Protein AF-0000000068640550 (afdb_homodimer)

Nearest PDB structures (foldseek):
  1slt-assembly2_A  TM=9.728E-01  e=1.656E-16  Bos taurus
  3m2m-assembly1_A  TM=9.653E-01  e=9.569E-16  Rattus norvegicus
  4no4-assembly1_C  TM=9.584E-01  e=1.061E-15  Rattus norvegicus
  1w6o-assembly1_B  TM=9.453E-01  e=4.058E-15  Homo sapiens
  3ak0-assembly1_A  TM=9.519E-01  e=1.400E-14  unclassified

Foldseek 3Di:
DDFWDKDKFFQDWDFAPKKKKWKFAFAQPFQKKWKFWAHDPQFTQWIWIFGCQDPPQRTWIWIWTHDRNRIDDIDIDNDDPDHHGGIWMWMWHHRQQWIWIATPVRDIDIDGRPRSDGITRMIMITGRTGTDDMDMD/DDFWDKDKFFQDWDFAPKKKKWKFAFAQPFQKKWKFWAHDPQFTQWIWIFGCQDPPQRTWIWIWTHDRNRIDDIDIDNDDPDHHGGIWMWMWHHRQQWIWIATPVRDIDIDGRPRSDGITRMIMITGRTGTDDMDMD

Solvent-accessible surface area (backbone atoms only — not comparable to full-atom values): 13598 Å² total; per-residue (Å²): 128,86,69,57,28,33,39,39,36,37,50,43,86,41,38,59,74,28,33,38,38,45,28,30,32,31,34,70,83,38,54,33,34,37,43,35,36,14,67,45,97,38,35,22,39,36,35,39,35,46,26,56,64,35,92,87,68,34,42,27,34,33,37,31,33,25,57,85,65,37,73,59,72,74,43,76,38,63,84,58,91,76,51,67,54,34,74,47,49,38,37,40,35,34,63,55,60,36,36,38,40,33,39,76,86,65,53,69,47,78,42,67,36,80,67,66,61,68,58,35,23,21,40,38,38,39,39,36,40,52,74,32,32,38,37,56,81,127,86,68,57,29,32,40,40,36,36,49,43,85,41,38,59,75,27,32,39,38,44,27,29,33,30,33,70,83,37,53,33,35,37,46,34,37,14,67,45,98,40,34,21,40,35,36,38,35,46,25,53,65,34,92,87,66,34,41,28,34,35,36,32,32,26,56,83,66,38,72,58,73,75,45,77,39,64,84,58,92,76,51,66,53,34,74,48,48,38,38,38,34,34,63,56,62,37,35,38,39,34,41,76,87,66,54,70,46,76,42,68,37,81,68,69,62,69,58,34,26,21,39,36,38,38,39,37,39,50,73,33,32,40,37,54,83

Sequence (274 aa):
MAKTMVLELKNVKLRAGDQLKVEGRILPEAKGFQIELGCDEDHLALHFNPRFEDDTDGAVLVCNSKIDGCWGHEEREKHSDLQRGSTVKIVLKLTGDVFEVEMPNGHEIKFLNRTVLDVITYVRVRGDLKLTAFKIYMAKTMVLELKNVKLRAGDQLKVEGRILPEAKGFQIELGCDEDHLALHFNPRFEDDTDGAVLVCNSKIDGCWGHEEREKHSDLQRGSTVKIVLKLTGDVFEVEMPNGHEIKFLNRTVLDVITYVRVRGDLKLTAFKIY

Radius of gyration: 19.58 Å; Cα contacts (8 Å, |Δi|>4): 778; chains: 2; bounding box: 38×56×43 Å

Organism: Oncorhynchus mykiss (NCBI:txid8022)

Structure (mmCIF, N/CA/C/O backbone):
data_AF-0000000068640550-model_v1
#
loop_
_entity.id
_entity.type
_entity.pdbx_description
1 polymer Galectin
#
loop_
_atom_site.group_PDB
_atom_site.id
_atom_site.type_symbol
_atom_site.label_atom_id
_atom_site.label_alt_id
_atom_site.label_comp_id
_atom_site.label_asym_id
_atom_site.label_entity_id
_atom_site.label_seq_id
_atom_site.pdbx_PDB_ins_code
_atom_site.Cartn_x
_atom_site.Cartn_y
_atom_site.Cartn_z
_atom_site.occupancy
_atom_site.B_iso_or_equiv
_atom_site.auth_seq_id
_atom_site.auth_comp_id
_atom_site.auth_asym_id
_atom_site.auth_atom_id
_atom_site.pdbx_PDB_model_num
ATOM 1 N N . MET A 1 1 ? -17.109 0.579 15.664 1 47.59 1 MET A N 1
ATOM 2 C CA . MET A 1 1 ? -16.703 1.664 14.773 1 47.59 1 MET A CA 1
ATOM 3 C C . MET A 1 1 ? -15.906 1.131 13.594 1 47.59 1 MET A C 1
ATOM 5 O O . MET A 1 1 ? -15.203 0.126 13.719 1 47.59 1 MET A O 1
ATOM 9 N N . ALA A 1 2 ? -16.297 1.543 12.414 1 63 2 ALA A N 1
ATOM 10 C CA . ALA A 1 2 ? -15.695 0.938 11.227 1 63 2 ALA A CA 1
ATOM 11 C C . ALA A 1 2 ? -14.195 1.197 11.18 1 63 2 ALA A C 1
ATOM 13 O O . ALA A 1 2 ? -13.75 2.328 11.375 1 63 2 ALA A O 1
ATOM 14 N N . LYS A 1 3 ? -13.414 0.169 11.281 1 88.06 3 LYS A N 1
ATOM 15 C CA . LYS A 1 3 ? -11.969 0.329 11.203 1 88.06 3 LYS A CA 1
ATOM 16 C C . LYS A 1 3 ? -11.555 0.964 9.875 1 88.06 3 LYS A C 1
ATOM 18 O O . LYS A 1 3 ? -12.133 0.665 8.828 1 88.06 3 LYS A O 1
ATOM 23 N N . THR A 1 4 ? -10.727 1.999 10.016 1 94.06 4 THR A N 1
ATOM 24 C CA . THR A 1 4 ? -10.289 2.705 8.82 1 94.06 4 THR A CA 1
ATOM 25 C C . THR A 1 4 ? -9.141 1.964 8.148 1 94.06 4 THR A C 1
ATOM 27 O O . THR A 1 4 ? -8.445 1.171 8.789 1 94.06 4 THR A O 1
ATOM 30 N N . MET A 1 5 ? -9.055 2.184 6.863 1 95.94 5 MET A N 1
ATOM 31 C CA . MET A 1 5 ? -8.023 1.553 6.043 1 95.94 5 MET A CA 1
ATOM 32 C C . MET A 1 5 ? -6.633 1.999 6.473 1 95.94 5 MET A C 1
ATOM 34 O O . MET A 1 5 ? -6.426 3.168 6.801 1 95.94 5 MET A O 1
ATOM 38 N N . VAL A 1 6 ? -5.703 1.025 6.555 1 98.12 6 VAL A N 1
ATOM 39 C CA . VAL A 1 6 ? -4.305 1.31 6.855 1 98.12 6 VAL A CA 1
ATOM 40 C C . VAL A 1 6 ? -3.408 0.672 5.793 1 98.12 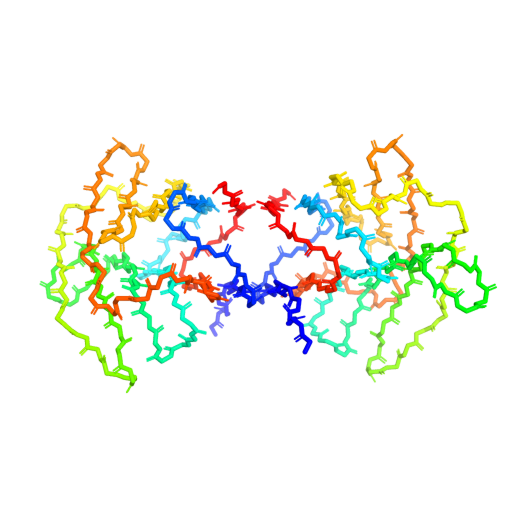6 VAL A C 1
ATOM 42 O O . VAL A 1 6 ? -3.568 -0.505 5.461 1 98.12 6 VAL A O 1
ATOM 45 N N . LEU A 1 7 ? -2.582 1.416 5.223 1 98.31 7 LEU A N 1
ATOM 46 C CA . LEU A 1 7 ? -1.53 0.927 4.336 1 98.31 7 LEU A CA 1
ATOM 47 C C . LEU A 1 7 ? -0.163 1.04 5.004 1 98.31 7 LEU A C 1
ATOM 49 O O . LEU A 1 7 ? 0.191 2.1 5.527 1 98.31 7 LEU A O 1
ATOM 53 N N . GLU A 1 8 ? 0.562 -0.002 5 1 98.31 8 GLU A N 1
ATOM 54 C CA . GLU A 1 8 ? 1.93 0.007 5.508 1 98.31 8 GLU A CA 1
ATOM 55 C C . GLU A 1 8 ? 2.896 -0.614 4.504 1 98.31 8 GLU A C 1
ATOM 57 O O . GLU A 1 8 ? 2.646 -1.704 3.984 1 98.31 8 GLU A O 1
ATOM 62 N N . LEU A 1 9 ? 3.898 0.077 4.188 1 98.12 9 LEU A N 1
ATOM 63 C CA . LEU A 1 9 ? 5.031 -0.431 3.422 1 98.12 9 LEU A CA 1
ATOM 64 C C . LEU A 1 9 ? 6.258 -0.598 4.312 1 98.12 9 LEU A C 1
ATOM 66 O O . LEU A 1 9 ? 6.699 0.356 4.957 1 98.12 9 LEU A O 1
ATOM 70 N N . LYS A 1 10 ? 6.762 -1.707 4.309 1 98.06 10 LYS A N 1
ATOM 71 C CA . LYS A 1 10 ? 7.98 -1.992 5.062 1 98.06 10 LYS A CA 1
ATOM 72 C C . LYS A 1 10 ? 9.125 -2.389 4.133 1 98.06 10 LYS A C 1
ATOM 74 O O . LYS A 1 10 ? 8.891 -2.992 3.08 1 98.06 10 LYS A O 1
ATOM 79 N N . ASN A 1 11 ? 10.312 -2.012 4.551 1 97.5 11 ASN A N 1
ATOM 80 C CA . ASN A 1 11 ? 11.539 -2.318 3.83 1 97.5 11 ASN A CA 1
ATOM 81 C C . ASN A 1 11 ? 11.547 -1.701 2.434 1 97.5 11 ASN A C 1
ATOM 83 O O . ASN A 1 11 ? 12 -2.326 1.475 1 97.5 11 ASN A O 1
ATOM 87 N N . VAL A 1 12 ? 10.844 -0.57 2.338 1 96.69 12 VAL A N 1
ATOM 88 C CA . VAL A 1 12 ? 10.984 0.243 1.135 1 96.69 12 VAL A CA 1
ATOM 89 C C . VAL A 1 12 ? 12.297 1.014 1.178 1 96.69 12 VAL A C 1
ATOM 91 O O . VAL A 1 12 ? 12.938 1.104 2.229 1 96.69 12 VAL A O 1
ATOM 94 N N . LYS A 1 13 ? 12.805 1.392 0.073 1 95.75 13 LYS A N 1
ATOM 95 C CA . LYS A 1 13 ? 14.016 2.205 0.021 1 95.75 13 LYS A CA 1
ATOM 96 C C . LYS A 1 13 ? 13.781 3.498 -0.752 1 95.75 13 LYS A C 1
ATOM 98 O O . LYS A 1 13 ? 13.914 3.529 -1.977 1 95.75 13 LYS A O 1
ATOM 103 N N . LEU A 1 14 ? 13.469 4.523 0.049 1 96.94 14 LEU A N 1
ATOM 104 C CA . LEU A 1 14 ? 13.273 5.844 -0.546 1 96.94 14 LEU A CA 1
ATOM 105 C C . LEU A 1 14 ? 14.422 6.777 -0.177 1 96.94 14 LEU A C 1
ATOM 107 O O . LEU A 1 14 ? 14.859 6.805 0.975 1 96.94 14 LEU A O 1
ATOM 111 N N . ARG A 1 15 ? 14.875 7.473 -1.141 1 96.69 15 ARG A N 1
ATOM 112 C CA . ARG A 1 15 ? 16 8.383 -0.975 1 96.69 15 ARG A CA 1
ATOM 113 C C . ARG A 1 15 ? 15.711 9.734 -1.612 1 96.69 15 ARG A C 1
ATOM 115 O O . ARG A 1 15 ? 14.688 9.914 -2.266 1 96.69 15 ARG A O 1
ATOM 122 N N . ALA A 1 16 ? 16.672 10.68 -1.294 1 96.56 16 ALA A N 1
ATOM 123 C CA . ALA A 1 16 ? 16.562 11.992 -1.926 1 96.56 16 ALA A CA 1
ATOM 124 C C . ALA A 1 16 ? 16.328 11.852 -3.428 1 96.56 16 ALA A C 1
ATOM 126 O O . ALA A 1 16 ? 17 11.078 -4.102 1 96.56 16 ALA A O 1
ATOM 127 N N . GLY A 1 17 ? 15.367 12.547 -3.898 1 97.12 17 GLY A N 1
ATOM 128 C CA . GLY A 1 17 ? 15.023 12.469 -5.309 1 97.12 17 GLY A CA 1
ATOM 129 C C . GLY A 1 17 ? 13.758 11.656 -5.566 1 97.12 17 GLY A C 1
ATOM 130 O O . GLY A 1 17 ? 13.117 11.82 -6.602 1 97.12 17 GLY A O 1
ATOM 131 N N . ASP A 1 18 ? 13.422 10.719 -4.656 1 97.56 18 ASP A N 1
ATOM 132 C CA . ASP A 1 18 ? 12.219 9.914 -4.805 1 97.56 18 ASP A CA 1
ATOM 133 C C . ASP A 1 18 ? 10.969 10.719 -4.453 1 97.56 18 ASP A C 1
ATOM 135 O O . ASP A 1 18 ? 11.047 11.711 -3.729 1 97.56 18 ASP A O 1
ATOM 139 N N . GLN A 1 19 ? 9.906 10.359 -5.043 1 98.12 19 GLN A N 1
ATOM 140 C CA . GLN A 1 19 ? 8.602 10.938 -4.746 1 98.12 19 GLN A CA 1
ATOM 141 C C . GLN A 1 19 ? 7.566 9.852 -4.469 1 98.12 19 GLN A C 1
ATOM 143 O O . GLN A 1 19 ? 7.633 8.766 -5.051 1 98.12 19 GLN A O 1
ATOM 148 N N . LEU A 1 20 ? 6.719 10.172 -3.596 1 98.12 20 LEU A N 1
ATOM 149 C CA . LEU A 1 20 ? 5.586 9.312 -3.27 1 98.12 20 LEU A CA 1
ATOM 150 C C . LEU A 1 20 ? 4.266 10.016 -3.551 1 98.12 20 LEU A C 1
ATOM 152 O O . LEU A 1 20 ? 4.043 11.133 -3.08 1 98.12 20 LEU A O 1
ATOM 156 N N . LYS A 1 21 ? 3.455 9.43 -4.34 1 98.25 21 LYS A N 1
ATOM 157 C CA . LYS A 1 21 ? 2.125 9.953 -4.625 1 98.25 21 LYS A CA 1
ATOM 158 C C . LYS A 1 21 ? 1.044 9.109 -3.957 1 98.25 21 LYS A C 1
ATOM 160 O O . LYS A 1 21 ? 1.036 7.887 -4.09 1 98.25 21 LYS A O 1
ATOM 165 N N . VAL A 1 22 ? 0.183 9.734 -3.248 1 98.12 22 VAL A N 1
ATOM 166 C CA . VAL A 1 22 ? -0.932 9.102 -2.553 1 98.12 22 VAL A CA 1
ATOM 167 C C . VAL A 1 22 ? -2.252 9.672 -3.066 1 98.12 22 VAL A C 1
ATOM 169 O O . VAL A 1 22 ? -2.457 10.891 -3.055 1 98.12 22 VAL A O 1
ATOM 172 N N . GLU A 1 23 ? -3.109 8.844 -3.531 1 98 23 GLU A N 1
ATOM 173 C CA . GLU A 1 23 ? -4.434 9.258 -3.984 1 98 23 GLU A CA 1
ATOM 174 C C . GLU A 1 23 ? -5.535 8.539 -3.215 1 98 23 GLU A C 1
ATOM 176 O O . GLU A 1 23 ? -5.398 7.355 -2.891 1 98 23 GLU A O 1
ATOM 181 N N . GLY A 1 24 ? -6.602 9.234 -3.006 1 97.38 24 GLY A N 1
ATOM 182 C CA . GLY A 1 24 ? -7.73 8.625 -2.316 1 97.38 24 GLY A CA 1
ATOM 183 C C . GLY A 1 24 ? -8.898 9.578 -2.127 1 97.38 24 GLY A C 1
ATOM 184 O O . GLY A 1 24 ? -8.945 10.641 -2.756 1 97.38 24 GLY A O 1
ATOM 185 N N . ARG A 1 25 ? -9.828 9.148 -1.355 1 97.62 25 ARG A N 1
ATOM 186 C CA . ARG A 1 25 ? -10.992 9.961 -0.997 1 97.62 25 ARG A CA 1
ATOM 187 C C . ARG A 1 25 ? -11.055 10.188 0.51 1 97.62 25 ARG A C 1
ATOM 189 O O . ARG A 1 25 ? -11.078 9.234 1.288 1 97.62 25 ARG A O 1
ATOM 196 N N . ILE A 1 26 ? -11.062 11.461 0.871 1 97.81 26 ILE A N 1
ATOM 197 C CA . ILE A 1 26 ? -11.266 11.797 2.277 1 97.81 26 ILE A CA 1
ATOM 198 C C . ILE A 1 26 ? -12.703 11.484 2.678 1 97.81 26 ILE A C 1
ATOM 200 O O . ILE A 1 26 ? -13.648 11.875 1.983 1 97.81 26 ILE A O 1
ATOM 204 N N . LEU A 1 27 ? -12.875 10.797 3.746 1 97.88 27 LEU A N 1
ATOM 205 C CA . LEU A 1 27 ? -14.219 10.391 4.148 1 97.88 27 LEU A CA 1
ATOM 206 C C . LEU A 1 27 ? -15.062 11.609 4.52 1 97.88 27 LEU A C 1
ATOM 208 O O . LEU A 1 27 ? -14.539 12.602 5.023 1 97.88 27 LEU A O 1
ATOM 212 N N . PRO A 1 28 ? -16.359 11.602 4.281 1 97.69 28 PRO A N 1
ATOM 213 C CA . PRO A 1 28 ? -17.234 12.742 4.555 1 97.69 28 PRO A CA 1
ATOM 214 C C . PRO A 1 28 ? -17.188 13.18 6.016 1 97.69 28 PRO A C 1
ATOM 216 O O . PRO A 1 28 ? -17.312 14.367 6.312 1 97.69 28 PRO A O 1
ATOM 219 N N . GLU A 1 29 ? -16.984 12.297 6.973 1 97.19 29 GLU A N 1
ATOM 220 C CA . GLU A 1 29 ? -16.984 12.609 8.398 1 97.19 29 GLU A CA 1
ATOM 221 C C . GLU A 1 29 ? -15.555 12.57 8.953 1 97.19 29 GLU A C 1
ATOM 223 O O . GLU A 1 29 ? -15.359 12.289 10.141 1 97.19 29 GLU A O 1
ATOM 228 N N . ALA A 1 30 ? -14.641 12.828 8.07 1 97.75 30 ALA A N 1
ATOM 229 C CA . ALA A 1 30 ? -13.242 12.633 8.43 1 97.75 30 ALA A CA 1
ATOM 230 C C . ALA A 1 30 ? -12.828 13.578 9.562 1 97.75 30 ALA A C 1
ATOM 232 O O . ALA A 1 30 ? -13.148 14.766 9.531 1 97.75 30 ALA A O 1
ATOM 233 N N . LYS A 1 31 ? -12.195 13.047 10.547 1 97.44 31 LYS A N 1
ATOM 234 C CA . LYS A 1 31 ? -11.508 13.859 11.539 1 97.44 31 LYS A CA 1
ATOM 235 C C . LYS A 1 31 ? -10.086 14.195 11.102 1 97.44 31 LYS A C 1
ATOM 237 O O . LYS A 1 31 ? -9.539 15.234 11.469 1 97.44 31 LYS A O 1
ATOM 242 N N . GLY A 1 32 ? -9.523 13.312 10.367 1 97.75 32 GLY A N 1
ATOM 243 C CA . GLY A 1 32 ? -8.18 13.508 9.852 1 97.75 32 GLY A CA 1
ATOM 244 C C . GLY A 1 32 ? -7.555 12.227 9.32 1 97.75 32 GLY A C 1
ATOM 245 O O . GLY A 1 32 ? -8.18 11.164 9.344 1 97.75 32 GLY A O 1
ATOM 246 N N . PHE A 1 33 ? -6.371 12.312 8.742 1 98.38 33 PHE A N 1
ATOM 247 C CA . PHE A 1 33 ? -5.559 11.188 8.305 1 98.38 33 PHE A CA 1
ATOM 248 C C . PHE A 1 33 ? -4.074 11.516 8.414 1 98.38 33 PHE A C 1
ATOM 250 O O . PHE A 1 33 ? -3.705 12.625 8.805 1 98.38 33 PHE A O 1
ATOM 257 N N . GLN A 1 34 ? -3.252 10.57 8.203 1 98.5 34 GLN A N 1
ATOM 258 C CA . GLN A 1 34 ? -1.814 10.789 8.336 1 98.5 34 GLN A CA 1
ATOM 259 C C . GLN A 1 34 ? -1.04 10 7.277 1 98.5 34 GLN A C 1
ATOM 261 O O . GLN A 1 34 ? -1.447 8.906 6.891 1 98.5 34 GLN A O 1
ATOM 266 N N . ILE A 1 35 ? -0.031 10.523 6.84 1 98.75 35 ILE A N 1
ATOM 267 C CA . ILE A 1 35 ? 0.995 9.883 6.02 1 98.75 35 ILE A CA 1
ATOM 268 C C . ILE A 1 35 ? 2.348 9.977 6.723 1 98.75 35 ILE A C 1
ATOM 270 O O . ILE A 1 35 ? 2.832 11.078 7.008 1 98.75 35 ILE A O 1
ATOM 274 N N . GLU A 1 36 ? 2.91 8.844 7 1 98.75 36 GLU A N 1
ATOM 275 C CA . GLU A 1 36 ? 4.109 8.789 7.828 1 98.75 36 GLU A CA 1
ATOM 276 C C . GLU A 1 36 ? 5.273 8.156 7.074 1 98.75 36 GLU A C 1
ATOM 278 O O . GLU A 1 36 ? 5.113 7.105 6.445 1 98.75 36 GLU A O 1
ATOM 283 N N . LEU A 1 37 ? 6.41 8.797 7.059 1 98.44 37 LEU A N 1
ATOM 284 C CA . LEU A 1 37 ? 7.656 8.328 6.465 1 98.44 37 LEU A CA 1
ATOM 285 C C . LEU A 1 37 ? 8.75 8.219 7.523 1 98.44 37 LEU A C 1
ATOM 287 O O . LEU A 1 37 ? 8.969 9.156 8.297 1 98.44 37 LEU A O 1
ATOM 291 N N . GLY A 1 38 ? 9.43 7.121 7.625 1 98.12 38 GLY A N 1
ATOM 292 C CA . GLY A 1 38 ? 10.531 6.969 8.562 1 98.12 38 GLY A CA 1
ATOM 293 C C . GLY A 1 38 ? 11.18 5.602 8.5 1 98.12 38 GLY A C 1
ATOM 294 O O . GLY A 1 38 ? 11.297 5.012 7.422 1 98.12 38 GLY A O 1
ATOM 295 N N . CYS A 1 39 ? 11.688 5.152 9.625 1 97.12 39 CYS A N 1
ATOM 296 C CA . CYS A 1 39 ? 12.273 3.82 9.711 1 97.12 39 CYS A CA 1
ATOM 297 C C . CYS A 1 39 ? 11.312 2.842 10.375 1 97.12 39 CYS A C 1
ATOM 299 O O . CYS A 1 39 ? 11.367 1.639 10.109 1 97.12 39 CYS A O 1
ATOM 301 N N . ASP A 1 40 ? 10.578 3.268 11.234 1 97.25 40 ASP A N 1
ATOM 302 C CA . ASP A 1 40 ? 9.492 2.545 11.891 1 97.25 40 ASP A CA 1
ATOM 303 C C . ASP A 1 40 ? 8.531 3.508 12.586 1 97.25 40 ASP A C 1
ATOM 305 O O . ASP A 1 40 ? 8.617 4.723 12.398 1 97.25 40 ASP A O 1
ATOM 309 N N . GLU A 1 41 ? 7.574 3.031 13.336 1 97.38 41 GLU A N 1
ATOM 310 C CA . GLU A 1 41 ? 6.5 3.846 13.898 1 97.38 41 GLU A CA 1
ATOM 311 C C . GLU A 1 41 ? 7.027 4.797 14.969 1 97.38 41 GLU A C 1
ATOM 313 O O . GLU A 1 41 ? 6.359 5.773 15.32 1 97.38 41 GLU A O 1
ATOM 318 N N . ASP A 1 42 ? 8.266 4.543 15.523 1 97.62 42 ASP A N 1
ATOM 319 C CA . ASP A 1 42 ? 8.812 5.359 16.609 1 97.62 42 ASP A CA 1
ATOM 320 C C . ASP A 1 42 ? 9.906 6.289 16.094 1 97.62 42 ASP A C 1
ATOM 322 O O . ASP A 1 42 ? 10.461 7.086 16.844 1 97.62 42 ASP A O 1
ATOM 326 N N . HIS A 1 43 ? 10.258 6.168 14.875 1 97.75 43 HIS A N 1
ATOM 327 C CA . HIS A 1 43 ? 11.266 7.004 14.234 1 97.75 43 HIS A CA 1
ATOM 328 C C . HIS A 1 43 ? 10.766 7.535 12.891 1 97.75 43 HIS A C 1
ATOM 330 O O . HIS A 1 43 ? 11.141 7.012 11.836 1 97.75 43 HIS A O 1
ATOM 336 N N . LEU A 1 44 ? 10.008 8.594 12.938 1 98.5 44 LEU A N 1
ATOM 337 C CA . LEU A 1 44 ? 9.375 9.203 11.773 1 98.5 44 LEU A CA 1
ATOM 338 C C . LEU A 1 44 ? 10.086 10.5 11.383 1 98.5 44 LEU A C 1
ATOM 340 O O . LEU A 1 44 ? 10.203 11.414 12.195 1 98.5 44 LEU A O 1
ATOM 344 N N . ALA A 1 45 ? 10.57 10.547 10.188 1 98.25 45 ALA A N 1
ATOM 345 C CA . ALA A 1 45 ? 11.164 11.773 9.664 1 98.25 45 ALA A CA 1
ATOM 346 C C . ALA A 1 45 ? 10.094 12.789 9.273 1 98.25 45 ALA A C 1
ATOM 348 O O . ALA A 1 45 ? 10.305 13.992 9.375 1 98.25 45 ALA A O 1
ATOM 349 N N . LEU A 1 46 ? 8.93 12.289 8.891 1 98.5 46 LEU A N 1
ATOM 350 C CA . LEU A 1 46 ? 7.785 13.133 8.562 1 98.5 46 LEU A CA 1
ATOM 351 C C . LEU A 1 46 ? 6.484 12.484 9.023 1 98.5 46 LEU A C 1
ATOM 353 O O . LEU A 1 46 ? 6.215 11.32 8.719 1 98.5 46 LEU A O 1
ATOM 357 N N . HIS A 1 47 ? 5.801 13.109 9.773 1 98.69 47 HIS A N 1
ATOM 358 C CA . HIS A 1 47 ? 4.398 12.891 10.109 1 98.69 47 HIS A CA 1
ATOM 359 C C . HIS A 1 47 ? 3.514 13.992 9.531 1 98.69 47 HIS A C 1
ATOM 361 O O . HIS A 1 47 ? 3.514 15.117 10.039 1 98.69 47 HIS A O 1
ATOM 367 N N . PHE A 1 48 ? 2.908 13.711 8.5 1 98.5 48 PHE A N 1
ATOM 368 C CA . PHE A 1 48 ? 1.967 14.633 7.875 1 98.5 48 PHE A CA 1
ATOM 369 C C . PHE A 1 48 ? 0.535 14.297 8.273 1 98.5 48 PHE A C 1
ATOM 371 O O . PHE A 1 48 ? 0.046 13.203 7.996 1 98.5 48 PHE A O 1
ATOM 378 N N . ASN A 1 49 ? -0.172 15.336 8.781 1 98.19 49 ASN A N 1
ATOM 379 C CA . ASN A 1 49 ? -1.417 15.016 9.469 1 98.19 49 ASN A CA 1
ATOM 380 C C . ASN A 1 49 ? -2.465 16.109 9.281 1 98.19 49 ASN A C 1
ATOM 382 O O . ASN A 1 49 ? -2.615 16.984 10.133 1 98.19 49 ASN A O 1
ATOM 386 N N . PRO A 1 50 ? -3.158 16.062 8.18 1 97.69 50 PRO A N 1
ATOM 387 C CA . PRO A 1 50 ? -4.34 16.922 8.07 1 97.69 50 PRO A CA 1
ATOM 388 C C . PRO A 1 50 ? -5.406 16.594 9.109 1 97.69 50 PRO A C 1
ATOM 390 O O . PRO A 1 50 ? -5.773 15.43 9.281 1 97.69 50 PRO A O 1
ATOM 393 N N . ARG A 1 51 ? -5.828 17.547 9.781 1 97.69 51 ARG A N 1
ATOM 394 C CA . ARG A 1 51 ? -6.906 17.453 10.766 1 97.69 51 ARG A CA 1
ATOM 395 C C . ARG A 1 51 ? -8.07 18.344 10.391 1 97.69 51 ARG A C 1
ATOM 397 O O . ARG A 1 51 ? -7.875 19.516 10.047 1 97.69 51 ARG A O 1
ATOM 404 N N . PHE A 1 52 ? -9.25 17.812 10.477 1 97.19 52 PHE A N 1
ATOM 405 C CA . PHE A 1 52 ? -10.406 18.609 10.086 1 97.19 52 PHE A CA 1
ATOM 406 C C . PHE A 1 52 ? -11.125 19.156 11.312 1 97.19 52 PHE A C 1
ATOM 408 O O . PHE A 1 52 ? -11.961 20.047 11.203 1 97.19 52 PHE A O 1
ATOM 415 N N . GLU A 1 53 ? -10.805 18.594 12.43 1 95.12 53 GLU A N 1
ATOM 416 C CA . GLU A 1 53 ? -11.406 19.016 13.695 1 95.12 53 GLU A CA 1
ATOM 417 C C . GLU A 1 53 ? -10.352 19.094 14.797 1 95.12 53 GLU A C 1
ATOM 419 O O . GLU A 1 53 ? -10.469 18.406 15.812 1 95.12 53 GLU A O 1
ATOM 424 N N . ASP A 1 54 ? -9.406 19.969 14.641 1 95.75 54 ASP A N 1
ATOM 425 C CA . ASP A 1 54 ? -8.398 20.188 15.672 1 95.75 54 ASP A CA 1
ATOM 426 C C . ASP A 1 54 ? -8.938 21.094 16.781 1 95.75 54 ASP A C 1
ATOM 428 O O . ASP A 1 54 ? -9.547 22.125 16.5 1 95.75 54 ASP A O 1
ATOM 432 N N . ASP A 1 55 ? -8.727 20.75 17.938 1 95.06 55 ASP A N 1
ATOM 433 C CA . ASP A 1 55 ? -9.312 21.438 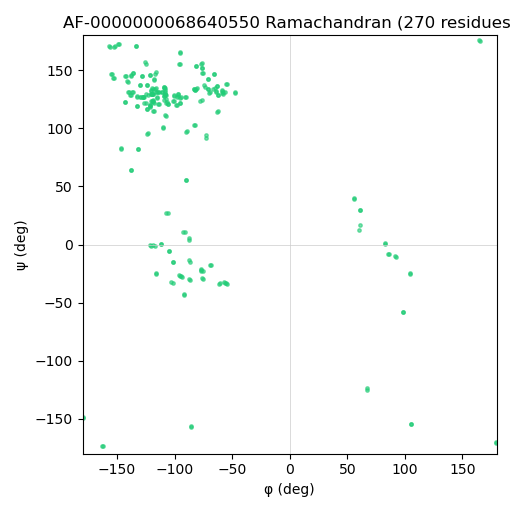19.078 1 95.06 55 ASP A CA 1
ATOM 434 C C . ASP A 1 55 ? -8.852 22.906 19.125 1 95.06 55 ASP A C 1
ATOM 436 O O . ASP A 1 55 ? -9.602 23.781 19.547 1 95.06 55 ASP A O 1
ATOM 440 N N . THR A 1 56 ? -7.641 23.094 18.703 1 93.94 56 THR A N 1
ATOM 441 C CA . THR A 1 56 ? -7.031 24.406 18.828 1 93.94 56 THR A CA 1
ATOM 442 C C . THR A 1 56 ? -7.262 25.234 17.562 1 93.94 56 THR A C 1
ATOM 444 O O . THR A 1 56 ? -7.688 26.375 17.625 1 93.94 56 THR A O 1
ATOM 447 N N . ASP A 1 57 ? -7.109 24.625 16.359 1 95.62 57 ASP A N 1
ATOM 448 C CA . ASP A 1 57 ? -6.988 25.391 15.133 1 95.62 57 ASP A CA 1
ATOM 449 C C . ASP A 1 57 ? -8.148 25.094 14.18 1 95.62 57 ASP A C 1
ATOM 451 O O . ASP A 1 57 ? -8.281 25.734 13.141 1 95.62 57 ASP A O 1
ATOM 455 N N . GLY A 1 58 ? -9.086 24.141 14.633 1 94.38 58 GLY A N 1
ATOM 456 C CA . GLY A 1 58 ? -10.047 23.656 13.648 1 94.38 58 GLY A CA 1
ATOM 457 C C . GLY A 1 58 ? -9.406 22.828 12.555 1 94.38 58 GLY A C 1
ATOM 458 O O . GLY A 1 58 ? -8.688 21.875 12.828 1 94.38 58 GLY A O 1
ATOM 459 N N . ALA A 1 59 ? -9.648 23.25 11.273 1 95.38 59 ALA A N 1
ATOM 460 C CA . ALA A 1 59 ? -8.953 22.578 10.18 1 95.38 59 ALA A CA 1
ATOM 461 C C . ALA A 1 59 ? -7.504 23.031 10.086 1 95.38 59 ALA A C 1
ATOM 463 O O . ALA A 1 59 ? -7.227 24.234 10.055 1 95.38 59 ALA A O 1
ATOM 464 N N . VAL A 1 60 ? -6.609 22.078 10.133 1 96.81 60 VAL A N 1
ATOM 465 C CA . VAL A 1 60 ? -5.199 22.453 10.188 1 96.81 60 VAL A CA 1
ATOM 466 C C . VAL A 1 60 ? -4.348 21.328 9.586 1 96.81 60 VAL A C 1
ATOM 468 O O . VAL A 1 60 ? -4.688 20.156 9.703 1 96.81 60 VAL A O 1
ATOM 471 N N . LEU A 1 61 ? -3.287 21.703 8.891 1 97.12 61 LEU A N 1
ATOM 472 C CA . LEU A 1 61 ? -2.258 20.766 8.461 1 97.12 61 LEU A CA 1
ATOM 473 C C . LEU A 1 61 ? -1.097 20.734 9.453 1 97.12 61 LEU A C 1
ATOM 475 O O . LEU A 1 61 ? -0.48 21.781 9.719 1 97.12 61 LEU A O 1
ATOM 479 N N . VAL A 1 62 ? -0.846 19.594 9.953 1 98 62 VAL A N 1
ATOM 480 C CA . VAL A 1 62 ? 0.214 19.484 10.953 1 98 62 VAL A CA 1
ATOM 481 C C . VAL A 1 62 ? 1.346 18.609 10.414 1 98 62 VAL A C 1
ATOM 483 O O . VAL A 1 62 ? 1.099 17.547 9.852 1 98 62 VAL A O 1
ATOM 486 N N . CYS A 1 63 ? 2.582 19.078 10.516 1 98.31 63 CYS A N 1
ATOM 487 C CA . CYS A 1 63 ? 3.771 18.266 10.266 1 98.31 63 CYS A CA 1
ATOM 488 C C . CYS A 1 63 ? 4.625 18.156 11.523 1 98.31 63 CYS A C 1
ATOM 490 O O . CYS A 1 63 ? 4.695 19.109 12.312 1 98.31 63 CYS A O 1
ATOM 492 N N . ASN A 1 64 ? 5.148 17.047 11.688 1 98.56 64 ASN A N 1
ATOM 493 C CA . ASN A 1 64 ? 6.012 16.797 12.836 1 98.56 64 ASN A CA 1
ATOM 494 C C . ASN A 1 64 ? 6.973 15.633 12.57 1 98.56 64 ASN A C 1
ATOM 496 O O . ASN A 1 64 ? 6.93 15.023 11.5 1 98.56 64 ASN A O 1
ATOM 500 N N . SER A 1 65 ? 7.871 15.406 13.375 1 98.5 65 SER A N 1
ATOM 501 C CA . SER A 1 65 ? 8.75 14.242 13.367 1 98.5 65 SER A CA 1
ATOM 502 C C . SER A 1 65 ? 8.727 13.531 14.711 1 98.5 65 SER A C 1
ATOM 504 O O . SER A 1 65 ? 8.273 14.086 15.711 1 98.5 65 SER A O 1
ATOM 506 N N . LYS A 1 66 ? 9.055 12.312 14.711 1 98.44 66 LYS A N 1
ATOM 507 C CA . LYS A 1 66 ? 9.148 11.492 15.922 1 98.44 66 LYS A CA 1
ATOM 508 C C . LYS A 1 66 ? 10.508 10.82 16.031 1 98.44 66 LYS A C 1
ATOM 510 O O . LYS A 1 66 ? 10.938 10.117 15.109 1 98.44 66 LYS A O 1
ATOM 515 N N . ILE A 1 67 ? 11.148 11.109 17.109 1 97.38 67 ILE A N 1
ATOM 516 C CA . ILE A 1 67 ? 12.469 10.531 17.328 1 97.38 67 ILE A CA 1
ATOM 517 C C . ILE A 1 67 ? 12.461 9.727 18.625 1 97.38 67 ILE A C 1
ATOM 519 O O . ILE A 1 67 ? 12.172 10.258 19.688 1 97.38 67 ILE A O 1
ATOM 523 N N . ASP A 1 68 ? 12.742 8.445 18.484 1 96.25 68 ASP A N 1
ATOM 524 C CA . ASP A 1 68 ? 12.766 7.539 19.641 1 96.25 68 ASP A CA 1
ATOM 525 C C . ASP A 1 68 ? 11.438 7.578 20.391 1 96.25 68 ASP A C 1
ATOM 527 O O . ASP A 1 68 ? 11.422 7.703 21.625 1 96.25 68 ASP A O 1
ATOM 531 N N . GLY A 1 69 ? 10.461 7.645 19.656 1 97.25 69 GLY A N 1
ATOM 532 C CA . GLY A 1 69 ? 9.125 7.586 20.219 1 97.25 69 GLY A CA 1
ATOM 533 C C . GLY A 1 69 ? 8.641 8.922 20.75 1 97.25 69 GLY A C 1
ATOM 534 O O . GLY A 1 69 ? 7.512 9.039 21.219 1 97.25 69 GLY A O 1
ATOM 535 N N . CYS A 1 70 ? 9.484 9.961 20.609 1 98.12 70 CYS A N 1
ATOM 536 C CA . CYS A 1 70 ? 9.125 11.281 21.125 1 98.12 70 CYS A CA 1
ATOM 537 C C . CYS A 1 70 ? 8.82 12.25 20 1 98.12 70 CYS A C 1
ATOM 539 O O . CYS A 1 70 ? 9.633 12.422 19.078 1 98.12 70 CYS A O 1
ATOM 541 N N . TRP A 1 71 ? 7.68 12.844 20.141 1 98.44 71 TRP A N 1
ATOM 542 C CA . TRP A 1 71 ? 7.293 13.844 19.156 1 98.44 71 TRP A CA 1
ATOM 543 C C . TRP A 1 71 ? 8.133 15.109 19.297 1 98.44 71 TRP A C 1
ATOM 545 O O . TRP A 1 71 ? 8.453 15.531 20.422 1 98.44 71 TRP A O 1
ATOM 555 N N . GLY A 1 72 ? 8.43 15.672 18.125 1 98.19 72 GLY A N 1
ATOM 556 C CA . GLY A 1 72 ? 9.039 17 18.125 1 98.19 72 GLY A CA 1
ATOM 557 C C . GLY A 1 72 ? 8.016 18.109 18.188 1 98.19 72 GLY A C 1
ATOM 558 O O . GLY A 1 72 ? 6.926 17.938 18.734 1 98.19 72 GLY A O 1
ATOM 559 N N . HIS A 1 73 ? 8.523 19.281 17.688 1 97.75 73 HIS A N 1
ATOM 560 C CA . HIS A 1 73 ? 7.617 20.422 17.625 1 97.75 73 HIS A CA 1
ATOM 561 C C . HIS A 1 73 ? 6.73 20.359 16.375 1 97.75 73 HIS A C 1
ATOM 563 O O . HIS A 1 73 ? 7.219 20.141 15.273 1 97.75 73 HIS A O 1
ATOM 569 N N . GLU A 1 74 ? 5.484 20.578 16.609 1 98.25 74 GLU A N 1
ATOM 570 C CA . GLU A 1 74 ? 4.559 20.594 15.477 1 98.25 74 GLU A CA 1
ATOM 571 C C . GLU A 1 74 ? 4.715 21.859 14.641 1 98.25 74 GLU A C 1
ATOM 573 O O . GLU A 1 74 ? 4.883 22.953 15.188 1 98.25 74 GLU A O 1
ATOM 578 N N . GLU A 1 75 ? 4.723 21.688 13.359 1 97.88 75 GLU A N 1
ATOM 579 C CA . GLU A 1 75 ? 4.484 22.797 12.438 1 97.88 75 GLU A CA 1
ATOM 580 C C . GLU A 1 75 ? 3.053 22.781 11.906 1 97.88 75 GLU A C 1
ATOM 582 O O . GLU A 1 75 ? 2.58 21.75 11.414 1 97.88 75 GLU A O 1
ATOM 587 N N . ARG A 1 76 ? 2.381 23.859 12.023 1 97.12 76 ARG A N 1
ATOM 588 C CA . ARG A 1 76 ? 0.948 23.922 11.75 1 97.12 76 ARG A CA 1
ATOM 589 C C . ARG A 1 76 ? 0.637 24.969 10.688 1 97.12 76 ARG A C 1
ATOM 591 O O . ARG A 1 76 ? 1.138 26.094 10.75 1 97.12 76 ARG A O 1
ATOM 598 N N . GLU A 1 77 ? -0.073 24.531 9.742 1 94.88 77 GLU A N 1
ATOM 599 C CA . GLU A 1 77 ? -0.568 25.438 8.703 1 94.88 77 GLU A CA 1
ATOM 600 C C . GLU A 1 77 ? -2.094 25.469 8.688 1 94.88 77 GLU A C 1
ATOM 602 O O . GLU A 1 77 ? -2.736 24.469 8.328 1 94.88 77 GLU A O 1
ATOM 607 N N . LYS A 1 78 ? -2.732 26.547 8.992 1 90.69 78 LYS A N 1
ATOM 608 C CA . LYS A 1 78 ? -4.18 26.672 9.133 1 90.69 78 LYS A CA 1
ATOM 609 C C . LYS A 1 78 ? -4.867 26.719 7.773 1 90.69 78 LYS A C 1
ATOM 611 O O . LYS A 1 78 ? -6.039 26.344 7.648 1 90.69 78 LYS A O 1
ATOM 616 N N . HIS A 1 79 ? -4.254 27.062 6.793 1 78.81 79 HIS A N 1
ATOM 617 C CA . HIS A 1 79 ? -4.879 27.078 5.477 1 78.81 79 HIS A CA 1
ATOM 618 C C . HIS A 1 79 ? -4.727 25.734 4.77 1 78.81 79 HIS A C 1
ATOM 620 O O . HIS A 1 79 ? -3.609 25.312 4.465 1 78.81 79 HIS A O 1
ATOM 626 N N . SER A 1 80 ? -5.883 24.953 4.926 1 79.5 80 SER A N 1
ATOM 627 C CA . SER A 1 80 ? -5.848 23.719 4.164 1 79.5 80 SER A CA 1
ATOM 628 C C . SER A 1 80 ? -6.949 23.672 3.111 1 79.5 80 SER A C 1
ATOM 630 O O . SER A 1 80 ? -8.062 24.141 3.354 1 79.5 80 SER A O 1
ATOM 632 N N . ASP A 1 81 ? -6.605 23.297 1.952 1 84.75 81 ASP A N 1
ATOM 633 C CA . ASP A 1 81 ? -7.578 23.188 0.868 1 84.75 81 ASP A CA 1
ATOM 634 C C . ASP A 1 81 ? -8.172 21.781 0.801 1 84.75 81 ASP A C 1
ATOM 636 O O . ASP A 1 81 ? -8.914 21.453 -0.126 1 84.75 81 ASP A O 1
ATOM 640 N N . LEU A 1 82 ? -7.895 21.016 1.804 1 94.44 82 LEU A N 1
ATOM 641 C CA . LEU A 1 82 ? -8.453 19.672 1.827 1 94.44 82 LEU A CA 1
ATOM 642 C C . LEU A 1 82 ? -9.883 19.688 2.365 1 94.44 82 LEU A C 1
ATOM 644 O O . LEU A 1 82 ? -10.172 20.375 3.342 1 94.44 82 LEU A O 1
ATOM 648 N N . GLN A 1 83 ? -10.719 19.016 1.691 1 94.38 83 GLN A N 1
ATOM 649 C CA . GLN A 1 83 ? -12.133 19.016 2.041 1 94.38 83 GLN A CA 1
ATOM 650 C C . GLN A 1 83 ? -12.648 17.609 2.283 1 94.38 83 GLN A C 1
ATOM 652 O O . GLN A 1 83 ? -12.391 16.703 1.488 1 94.38 83 GLN A O 1
ATOM 657 N N . ARG A 1 84 ? -13.438 17.484 3.34 1 96.62 84 ARG A N 1
ATOM 658 C CA . ARG A 1 84 ? -14.117 16.219 3.592 1 96.62 84 ARG A CA 1
ATOM 659 C C . ARG A 1 84 ? -14.938 15.781 2.383 1 96.62 84 ARG A C 1
ATOM 661 O O . ARG A 1 84 ? -15.578 16.609 1.734 1 96.62 84 ARG A O 1
ATOM 668 N N . GLY A 1 85 ? -14.828 14.477 2.131 1 97.25 85 GLY A N 1
ATOM 669 C CA . GLY A 1 85 ? -15.641 13.922 1.065 1 97.25 85 GLY A CA 1
ATOM 670 C C . GLY A 1 85 ? -15.008 14.047 -0.305 1 97.25 85 GLY A C 1
ATOM 671 O O . GLY A 1 85 ? -15.484 13.453 -1.274 1 97.25 85 GLY A O 1
ATOM 672 N N . SER A 1 86 ? -13.93 14.75 -0.422 1 96.69 86 SER A N 1
ATOM 673 C CA . SER A 1 86 ? -13.312 15.008 -1.723 1 96.69 86 SER A CA 1
ATOM 674 C C . SER A 1 86 ? -12.203 14.008 -2.016 1 96.69 86 SER A C 1
ATOM 676 O O . SER A 1 86 ? -11.625 13.422 -1.095 1 96.69 86 SER A O 1
ATOM 678 N N . THR A 1 87 ? -11.961 13.828 -3.342 1 96.88 87 THR A N 1
ATOM 679 C CA . THR A 1 87 ? -10.773 13.094 -3.758 1 96.88 87 THR A CA 1
ATOM 680 C C . THR A 1 87 ? -9.523 13.953 -3.602 1 96.88 87 THR A C 1
ATOM 682 O O . THR A 1 87 ? -9.578 15.172 -3.721 1 96.88 87 THR A O 1
ATOM 685 N N . VAL A 1 88 ? -8.469 13.305 -3.301 1 96.44 88 VAL A N 1
ATOM 686 C CA . VAL A 1 88 ? -7.234 14.055 -3.076 1 96.44 88 VAL A CA 1
ATOM 687 C C . VAL A 1 88 ? -6.062 13.328 -3.738 1 96.44 88 VAL A C 1
ATOM 689 O O . VAL A 1 88 ? -6.07 12.102 -3.854 1 96.44 88 VAL A O 1
ATOM 692 N N . LYS A 1 89 ? -5.191 14.094 -4.207 1 97.06 89 LYS A N 1
ATOM 693 C CA . LYS A 1 89 ? -3.877 13.656 -4.672 1 97.06 89 LYS A CA 1
ATOM 694 C C . LYS A 1 89 ? -2.762 14.398 -3.949 1 97.06 89 LYS A C 1
ATOM 696 O O . LYS A 1 89 ? -2.662 15.625 -4.047 1 97.06 89 LYS A O 1
ATOM 701 N N . ILE A 1 90 ? -1.938 13.719 -3.197 1 97.19 90 ILE A N 1
ATOM 702 C CA . ILE A 1 90 ? -0.84 14.312 -2.441 1 97.19 90 ILE A CA 1
ATOM 703 C C . ILE A 1 90 ? 0.489 13.734 -2.922 1 97.19 90 ILE A C 1
ATOM 705 O O . ILE A 1 90 ? 0.633 12.516 -3.047 1 97.19 90 ILE A O 1
ATOM 709 N N . VAL A 1 91 ? 1.391 14.602 -3.213 1 98.06 91 VAL A N 1
ATOM 710 C CA . VAL A 1 91 ? 2.717 14.164 -3.633 1 98.06 91 VAL A CA 1
ATOM 711 C C . VAL A 1 91 ? 3.752 14.57 -2.586 1 98.06 91 VAL A C 1
ATOM 713 O O . VAL A 1 91 ? 3.875 15.75 -2.25 1 98.06 91 VAL A O 1
ATOM 716 N N . LEU A 1 92 ? 4.449 13.586 -2.031 1 98 92 LEU A N 1
ATOM 717 C CA . LEU A 1 92 ? 5.551 13.82 -1.103 1 98 92 LEU A CA 1
ATOM 718 C C . LEU A 1 92 ? 6.895 13.672 -1.804 1 98 92 LEU A C 1
ATOM 720 O O . LEU A 1 92 ? 7.188 12.625 -2.387 1 98 92 LEU A O 1
ATOM 724 N N . LYS A 1 93 ? 7.648 14.672 -1.73 1 97.62 93 LYS A N 1
ATOM 725 C CA . LYS A 1 93 ? 8.969 14.68 -2.354 1 97.62 93 LYS A CA 1
ATOM 726 C C . LYS A 1 93 ? 10.078 14.68 -1.302 1 97.62 93 LYS A C 1
ATOM 728 O O . LYS A 1 93 ? 10.055 15.484 -0.37 1 97.62 93 LYS A O 1
ATOM 733 N N . LEU A 1 94 ? 10.992 13.812 -1.485 1 96.81 94 LEU A N 1
ATOM 734 C CA . LEU A 1 94 ? 12.148 13.75 -0.604 1 96.81 94 LEU A CA 1
ATOM 735 C C . LEU A 1 94 ? 13.344 14.477 -1.224 1 96.81 94 LEU A C 1
ATOM 737 O O . LEU A 1 94 ? 13.828 14.086 -2.289 1 96.81 94 LEU A O 1
ATOM 741 N N . THR A 1 95 ? 13.797 15.453 -0.549 1 93.94 95 THR A N 1
ATOM 742 C CA . THR A 1 95 ? 14.914 16.203 -1.109 1 93.94 95 THR A CA 1
ATOM 743 C C . THR A 1 95 ? 16.188 15.984 -0.292 1 93.94 95 THR A C 1
ATOM 745 O O . THR A 1 95 ? 17.266 16.438 -0.672 1 93.94 95 THR A O 1
ATOM 748 N N . GLY A 1 96 ? 16.125 15.234 0.681 1 90.88 96 GLY A N 1
ATOM 749 C CA . GLY A 1 96 ? 17.25 15.008 1.579 1 90.88 96 GLY A CA 1
ATOM 750 C C . GLY A 1 96 ? 17.188 15.836 2.844 1 90.88 96 GLY A C 1
ATOM 751 O O . GLY A 1 96 ? 16.984 15.305 3.938 1 90.88 96 GLY A O 1
ATOM 752 N N . ASP A 1 97 ? 17.141 17.156 2.732 1 94.38 97 ASP A N 1
ATOM 753 C CA . ASP A 1 97 ? 17.141 18.062 3.883 1 94.38 97 ASP A CA 1
ATOM 754 C C . ASP A 1 97 ? 15.719 18.453 4.266 1 94.38 97 ASP A C 1
ATOM 756 O O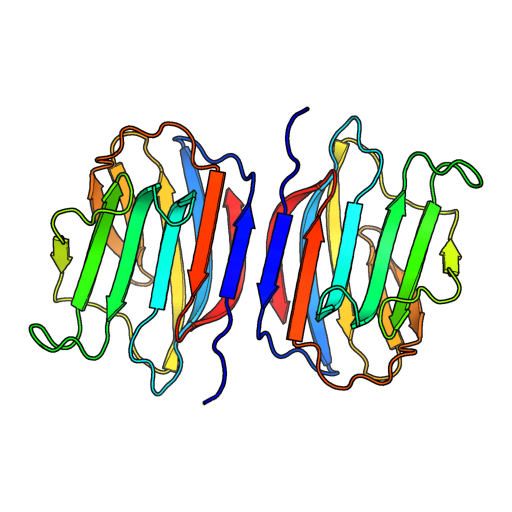 . ASP A 1 97 ? 15.461 18.828 5.414 1 94.38 97 ASP A O 1
ATOM 760 N N . VAL A 1 98 ? 14.891 18.391 3.215 1 96.5 98 VAL A N 1
ATOM 761 C CA . VAL A 1 98 ? 13.516 18.828 3.418 1 96.5 98 VAL A CA 1
ATOM 762 C C . VAL A 1 98 ? 12.555 17.859 2.762 1 96.5 98 VAL A C 1
ATOM 764 O O . VAL A 1 98 ? 12.898 17.188 1.787 1 96.5 98 VAL A O 1
ATOM 767 N N . PHE A 1 99 ? 11.391 17.734 3.393 1 97.5 99 PHE A N 1
ATOM 768 C CA . PHE A 1 99 ? 10.266 17.094 2.727 1 97.5 99 PHE A CA 1
ATOM 769 C C . PHE A 1 99 ? 9.344 18.125 2.104 1 97.5 99 PHE A C 1
ATOM 771 O O . PHE A 1 99 ? 8.992 19.125 2.748 1 97.5 99 PHE A O 1
ATOM 778 N N . GLU A 1 100 ? 9.055 17.906 0.901 1 97.75 100 GLU A N 1
ATOM 779 C CA . GLU A 1 100 ? 8.062 18.75 0.244 1 97.75 100 GLU A CA 1
ATOM 780 C C . GLU A 1 100 ? 6.754 18 0.028 1 97.75 100 GLU A C 1
ATOM 782 O O . GLU A 1 100 ? 6.746 16.922 -0.554 1 97.75 100 GLU A O 1
ATOM 787 N N . VAL A 1 101 ? 5.676 18.531 0.575 1 97.19 101 VAL A N 1
ATOM 788 C CA . VAL A 1 101 ? 4.348 17.953 0.392 1 97.19 101 VAL A CA 1
ATOM 789 C C . VAL A 1 101 ? 3.527 18.828 -0.547 1 97.19 101 VAL A C 1
ATOM 791 O O . VAL A 1 101 ? 3.15 19.953 -0.187 1 97.19 101 VAL A O 1
ATOM 794 N N . GLU A 1 102 ? 3.285 18.312 -1.685 1 96.19 102 GLU A N 1
ATOM 795 C CA . GLU A 1 102 ? 2.498 19.047 -2.678 1 96.19 102 GLU A CA 1
ATOM 796 C C . GLU A 1 102 ? 1.024 18.656 -2.609 1 96.19 102 GLU A C 1
ATOM 798 O O . GLU A 1 102 ? 0.687 17.469 -2.719 1 96.19 102 GLU A O 1
ATOM 803 N N . MET A 1 103 ? 0.19 19.609 -2.479 1 91.69 103 MET A N 1
ATOM 804 C CA . MET A 1 103 ? -1.253 19.422 -2.377 1 91.69 103 MET A CA 1
ATOM 805 C C . MET A 1 103 ? -1.922 19.578 -3.74 1 91.69 103 MET A C 1
ATOM 807 O O . MET A 1 103 ? -1.295 20.031 -4.695 1 91.69 103 MET A O 1
ATOM 811 N N . PRO A 1 104 ? -3.189 19.125 -3.879 1 85.44 104 PRO A N 1
ATOM 812 C CA . PRO A 1 104 ? -3.889 19.156 -5.164 1 85.44 104 PRO A CA 1
ATOM 813 C C . PRO A 1 104 ? -3.922 20.547 -5.789 1 85.44 104 PRO A C 1
ATOM 815 O O . PRO A 1 104 ? -3.869 20.688 -7.012 1 85.44 104 PRO A O 1
ATOM 818 N N . ASN A 1 105 ? -3.988 21.547 -5.102 1 83.25 105 ASN A N 1
ATOM 819 C CA . ASN A 1 105 ? -4.105 22.906 -5.637 1 83.25 105 ASN A CA 1
ATOM 820 C C . ASN A 1 105 ? -2.734 23.516 -5.934 1 83.25 105 ASN A C 1
ATOM 822 O O . ASN A 1 105 ? -2.637 24.672 -6.309 1 83.25 105 ASN A O 1
ATOM 826 N N . GLY A 1 106 ? -1.757 22.766 -5.758 1 85.44 106 GLY A N 1
ATOM 827 C CA . GLY A 1 106 ? -0.404 23.234 -6.004 1 85.44 106 GLY A CA 1
ATOM 828 C C . GLY A 1 106 ? 0.264 23.797 -4.766 1 85.44 106 GLY A C 1
ATOM 829 O O . GLY A 1 106 ? 1.454 24.125 -4.785 1 85.44 106 GLY A O 1
ATOM 830 N N . HIS A 1 107 ? -0.511 23.984 -3.732 1 90.25 107 HIS A N 1
ATOM 831 C CA . HIS A 1 107 ? 0.072 24.422 -2.469 1 90.25 107 HIS A CA 1
ATOM 832 C C . HIS A 1 107 ? 1.118 23.422 -1.971 1 90.25 107 HIS A C 1
ATOM 834 O O . HIS A 1 107 ? 0.896 22.203 -2.008 1 90.25 107 HIS A O 1
ATOM 840 N N . GLU A 1 108 ? 2.305 23.984 -1.566 1 93.56 108 GLU A N 1
ATOM 841 C CA . GLU A 1 108 ? 3.408 23.125 -1.122 1 93.56 108 GLU A CA 1
ATOM 842 C C . GLU A 1 108 ? 3.811 23.453 0.314 1 93.56 108 GLU A C 1
ATOM 844 O O . GLU A 1 108 ? 3.947 24.625 0.675 1 93.56 108 GLU A O 1
ATOM 849 N N . ILE A 1 109 ? 3.949 22.422 1.094 1 95.06 109 ILE A N 1
ATOM 850 C CA . ILE A 1 109 ? 4.465 22.531 2.453 1 95.06 109 ILE A CA 1
ATOM 851 C C . ILE A 1 109 ? 5.867 21.938 2.527 1 95.06 109 ILE A C 1
ATOM 853 O O . ILE A 1 109 ? 6.117 20.844 2.002 1 95.06 109 ILE A O 1
ATOM 857 N N . LYS A 1 110 ? 6.699 22.719 3.123 1 97.25 110 LYS A N 1
ATOM 858 C CA . LYS A 1 110 ? 8.055 22.219 3.342 1 97.25 110 LYS A CA 1
ATOM 859 C C . LYS A 1 110 ? 8.297 21.922 4.816 1 97.25 110 LYS A C 1
ATOM 861 O O . LYS A 1 110 ? 7.875 22.672 5.688 1 97.25 110 LYS A O 1
ATOM 866 N N . PHE A 1 111 ? 8.875 20.797 5.066 1 97.75 111 PHE A N 1
ATOM 867 C CA . PHE A 1 111 ? 9.188 20.375 6.43 1 97.75 111 PHE A CA 1
ATOM 868 C C . PHE A 1 111 ? 10.617 19.859 6.531 1 97.75 111 PHE A C 1
ATOM 870 O O . PHE A 1 111 ? 11.023 18.984 5.766 1 97.75 111 PHE A O 1
ATOM 877 N N . LEU A 1 112 ? 11.328 20.422 7.469 1 97.38 112 LEU A N 1
ATOM 878 C CA . LEU A 1 112 ? 12.727 20.047 7.645 1 97.38 112 LEU A CA 1
ATOM 879 C C . LEU A 1 112 ? 12.844 18.594 8.086 1 97.38 112 LEU A C 1
ATOM 881 O O . LEU A 1 112 ? 12.094 18.141 8.953 1 97.38 112 LEU A O 1
ATOM 885 N N . ASN A 1 113 ? 13.742 17.859 7.469 1 97.06 113 ASN A N 1
ATOM 886 C CA . ASN A 1 113 ? 14.086 16.531 7.941 1 97.06 113 ASN A CA 1
ATOM 887 C C . ASN A 1 113 ? 14.922 16.578 9.219 1 97.06 113 ASN A C 1
ATOM 889 O O . ASN A 1 113 ? 16.156 16.516 9.164 1 97.06 113 ASN A O 1
ATOM 893 N N . ARG A 1 114 ? 14.273 16.531 10.305 1 96.38 114 ARG A N 1
ATOM 894 C CA . ARG A 1 114 ? 14.922 16.719 11.602 1 96.38 114 ARG A CA 1
ATOM 895 C C . ARG A 1 114 ? 15.711 15.484 12 1 96.38 114 ARG A C 1
ATOM 897 O O . ARG A 1 114 ? 16.578 15.555 12.875 1 96.38 114 ARG A O 1
ATOM 904 N N . THR A 1 115 ? 15.398 14.32 11.469 1 91.12 115 THR A N 1
ATOM 905 C CA . THR A 1 115 ? 15.969 13.047 11.875 1 91.12 115 THR A CA 1
ATOM 906 C C . THR A 1 115 ? 17.266 12.766 11.125 1 91.12 115 THR A C 1
ATOM 908 O O . THR A 1 115 ? 18.031 11.891 11.508 1 91.12 115 THR A O 1
ATOM 911 N N . VAL A 1 116 ? 17.516 13.445 10.117 1 81.69 116 VAL A N 1
ATOM 912 C CA . VAL A 1 116 ? 18.672 13.312 9.242 1 81.69 116 VAL A CA 1
ATOM 913 C C . VAL A 1 116 ? 18.688 11.922 8.609 1 81.69 116 VAL A C 1
ATOM 915 O O . VAL A 1 116 ? 19.75 11.391 8.281 1 81.69 116 VAL A O 1
ATOM 918 N N . LEU A 1 117 ? 17.625 11.25 8.648 1 87.38 117 LEU A N 1
ATOM 919 C CA . LEU A 1 117 ? 17.516 9.977 7.945 1 87.38 117 LEU A CA 1
ATOM 920 C C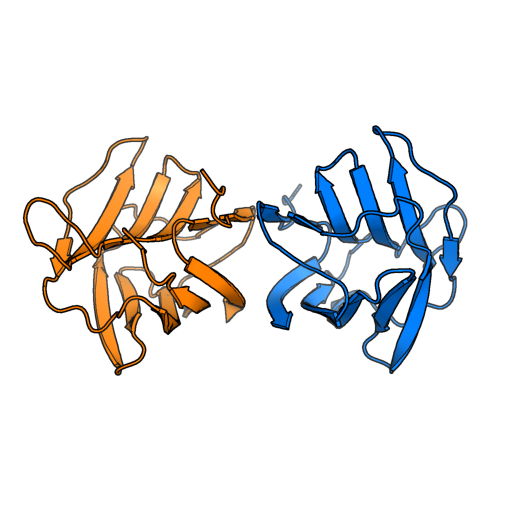 . LEU A 1 117 ? 17.781 10.156 6.453 1 87.38 117 LEU A C 1
ATOM 922 O O . LEU A 1 117 ? 17.172 11.016 5.812 1 87.38 117 LEU A O 1
ATOM 926 N N . ASP A 1 118 ? 18.625 9.328 5.922 1 91.62 118 ASP A N 1
ATOM 927 C CA . ASP A 1 118 ? 18.969 9.406 4.5 1 91.62 118 ASP A CA 1
ATOM 928 C C . ASP A 1 118 ? 18.078 8.477 3.68 1 91.62 118 ASP A C 1
ATOM 930 O O . ASP A 1 118 ? 17.953 8.641 2.465 1 91.62 118 ASP A O 1
ATOM 934 N N . VAL A 1 119 ? 17.688 7.508 4.324 1 96 119 VAL A N 1
ATOM 935 C CA . VAL A 1 119 ? 16.875 6.504 3.639 1 96 119 VAL A CA 1
ATOM 936 C C . VAL A 1 119 ? 15.594 6.258 4.422 1 96 119 VAL A C 1
ATOM 938 O O . VAL A 1 119 ? 15.625 6.07 5.641 1 96 119 VAL A O 1
ATOM 941 N N . ILE A 1 120 ? 14.469 6.371 3.756 1 97.5 120 ILE A N 1
ATOM 942 C CA . ILE A 1 120 ? 13.18 6.02 4.332 1 97.5 120 ILE A CA 1
ATOM 943 C C . ILE A 1 120 ? 12.867 4.555 4.039 1 97.5 120 ILE A C 1
ATOM 945 O O . ILE A 1 120 ? 12.945 4.113 2.891 1 97.5 120 ILE A O 1
ATOM 949 N N . THR A 1 121 ? 12.555 3.791 5.055 1 97.75 121 THR A N 1
ATOM 950 C CA . THR A 1 121 ? 12.328 2.365 4.852 1 97.75 121 THR A CA 1
ATOM 951 C C . THR A 1 121 ? 10.922 1.976 5.297 1 97.75 121 THR A C 1
ATOM 953 O O . THR A 1 121 ? 10.523 0.816 5.172 1 97.75 121 THR A O 1
ATOM 956 N N . TYR A 1 122 ? 10.195 2.908 5.77 1 98.5 122 TYR A N 1
ATOM 957 C CA . TYR A 1 122 ? 8.867 2.668 6.328 1 98.5 122 TYR A CA 1
ATOM 958 C C . TYR A 1 122 ? 7.891 3.754 5.898 1 98.5 122 TYR A C 1
ATOM 960 O O . TYR A 1 122 ? 8.172 4.945 6.039 1 98.5 122 TYR A O 1
ATOM 968 N N . VAL A 1 123 ? 6.734 3.385 5.363 1 98.62 123 VAL A N 1
ATOM 969 C CA . VAL A 1 123 ? 5.652 4.289 4.996 1 98.62 123 VAL A CA 1
ATOM 970 C C . VAL A 1 123 ? 4.332 3.777 5.574 1 98.62 123 VAL A C 1
ATOM 972 O O . VAL A 1 123 ? 4.039 2.582 5.5 1 98.62 123 VAL A O 1
ATOM 975 N N . ARG A 1 124 ? 3.553 4.668 6.105 1 98.75 124 ARG A N 1
ATOM 976 C CA . ARG A 1 124 ? 2.229 4.293 6.59 1 98.75 124 ARG A CA 1
ATOM 977 C C . ARG A 1 124 ? 1.197 5.367 6.254 1 98.75 124 ARG A C 1
ATOM 979 O O . ARG A 1 124 ? 1.463 6.559 6.41 1 98.75 124 ARG A O 1
ATOM 986 N N . VAL A 1 125 ? 0.149 5.008 5.738 1 98.69 125 VAL A N 1
ATOM 987 C CA . VAL A 1 125 ? -1.021 5.859 5.547 1 98.69 125 VAL A CA 1
ATOM 988 C C . VAL A 1 125 ? -2.188 5.328 6.375 1 98.69 125 VAL A C 1
ATOM 990 O O . VAL A 1 125 ? -2.533 4.148 6.289 1 98.69 125 VAL A O 1
ATOM 993 N N . ARG A 1 126 ? -2.773 6.16 7.191 1 98.12 126 ARG A N 1
ATOM 994 C CA . ARG A 1 126 ? -3.896 5.715 8.008 1 98.12 126 ARG A CA 1
ATOM 995 C C . ARG A 1 126 ? -4.836 6.871 8.328 1 98.12 126 ARG A C 1
ATOM 997 O O . ARG A 1 126 ? -4.48 8.039 8.133 1 98.12 126 ARG A O 1
ATOM 1004 N N . GLY A 1 127 ? -5.961 6.516 8.891 1 98.19 127 GLY A N 1
ATOM 1005 C CA . GLY A 1 127 ? -6.969 7.512 9.219 1 98.19 127 GLY A CA 1
ATOM 1006 C C . GLY A 1 127 ? -8.156 7.5 8.273 1 98.19 127 GLY A C 1
ATOM 1007 O O . GLY A 1 127 ? -8.492 6.457 7.703 1 98.19 127 GLY A O 1
ATOM 1008 N N . ASP A 1 128 ? -8.82 8.656 8.172 1 98.19 128 ASP A N 1
ATOM 1009 C CA . ASP A 1 128 ? -10.109 8.742 7.492 1 98.19 128 ASP A CA 1
ATOM 1010 C C . ASP A 1 128 ? -9.922 9.062 6.008 1 98.19 128 ASP A C 1
ATOM 1012 O O . ASP A 1 128 ? -10.492 10.031 5.504 1 98.19 128 ASP A O 1
ATOM 1016 N N . LEU A 1 129 ? -9.188 8.289 5.391 1 97.88 129 LEU A N 1
ATOM 1017 C CA . LEU A 1 129 ? -8.883 8.359 3.965 1 97.88 129 LEU A CA 1
ATOM 1018 C C . LEU A 1 129 ? -9.031 6.992 3.309 1 97.88 129 LEU A C 1
ATOM 1020 O O . LEU A 1 129 ? -8.422 6.016 3.758 1 97.88 129 LEU A O 1
ATOM 1024 N N . LYS A 1 130 ? -9.883 6.832 2.367 1 96.94 130 LYS A N 1
ATOM 1025 C CA . LYS A 1 130 ? -9.945 5.637 1.534 1 96.94 130 LYS A CA 1
ATOM 1026 C C . LYS A 1 130 ? -8.922 5.703 0.4 1 96.94 130 LYS A C 1
ATOM 1028 O O . LYS A 1 130 ? -9.148 6.379 -0.605 1 96.94 130 LYS A O 1
ATOM 1033 N N . LEU A 1 131 ? -7.875 5 0.563 1 97.38 131 LEU A N 1
ATOM 1034 C CA . LEU A 1 131 ? -6.785 5.035 -0.408 1 97.38 131 LEU A CA 1
ATOM 1035 C C . LEU A 1 131 ? -7.195 4.34 -1.704 1 97.38 131 LEU A C 1
ATOM 1037 O O . LEU A 1 131 ? -7.777 3.256 -1.676 1 97.38 131 LEU A O 1
ATOM 1041 N N . THR A 1 132 ? -6.926 4.957 -2.836 1 97.44 132 THR A N 1
ATOM 1042 C CA . THR A 1 132 ? -7.262 4.359 -4.125 1 97.44 132 THR A CA 1
ATOM 1043 C C . THR A 1 132 ? -6 4.078 -4.938 1 97.44 132 THR A C 1
ATOM 1045 O O . THR A 1 132 ? -6.004 3.217 -5.82 1 97.44 132 THR A O 1
ATOM 1048 N N . ALA A 1 133 ? -4.957 4.805 -4.66 1 97.88 133 ALA A N 1
ATOM 1049 C CA . ALA A 1 133 ? -3.723 4.566 -5.406 1 97.88 133 ALA A CA 1
ATOM 1050 C C . ALA A 1 133 ? -2.502 5.008 -4.605 1 97.88 133 ALA A C 1
ATOM 1052 O O . ALA A 1 133 ? -2.58 5.945 -3.811 1 97.88 133 ALA A O 1
ATOM 1053 N N . PHE A 1 134 ? -1.516 4.355 -4.781 1 97.69 134 PHE A N 1
ATOM 1054 C CA . PHE A 1 134 ? -0.192 4.648 -4.246 1 97.69 134 PHE A CA 1
ATOM 1055 C C . PHE A 1 134 ? 0.882 4.434 -5.305 1 97.69 134 PHE A C 1
ATOM 1057 O O . PHE A 1 134 ? 0.85 3.443 -6.039 1 97.69 134 PHE A O 1
ATOM 1064 N N . LYS A 1 135 ? 1.795 5.422 -5.477 1 98 135 LYS A N 1
ATOM 1065 C CA . LYS A 1 135 ? 2.855 5.301 -6.473 1 98 135 LYS A CA 1
ATOM 1066 C C . LYS A 1 135 ? 4.176 5.852 -5.941 1 98 135 LYS A C 1
ATOM 1068 O O . LYS A 1 135 ? 4.199 6.898 -5.293 1 98 135 LYS A O 1
ATOM 1073 N N . ILE A 1 136 ? 5.238 5.188 -6.242 1 97.06 136 ILE A N 1
ATOM 1074 C CA . ILE A 1 136 ? 6.59 5.621 -5.898 1 97.06 136 ILE A CA 1
ATOM 1075 C C . ILE A 1 136 ? 7.371 5.945 -7.168 1 97.06 136 ILE A C 1
ATOM 1077 O O . ILE A 1 136 ? 7.363 5.164 -8.125 1 97.06 136 ILE A O 1
ATOM 1081 N N . TYR A 1 137 ? 7.996 7.098 -7.156 1 92.62 137 TYR A N 1
ATOM 1082 C CA . TYR A 1 137 ? 8.797 7.531 -8.297 1 92.62 137 TYR A CA 1
ATOM 1083 C C . TYR A 1 137 ? 10.188 7.977 -7.852 1 92.62 137 TYR A C 1
ATOM 1085 O O . TYR A 1 137 ? 10.367 8.422 -6.715 1 92.62 137 TYR A O 1
ATOM 1093 N N . MET B 1 1 ? 20.641 -10.578 5.047 1 47.72 1 MET B N 1
ATOM 1094 C CA . MET B 1 1 ? 19.922 -10.648 3.777 1 47.72 1 MET B CA 1
ATOM 1095 C C . MET B 1 1 ? 18.938 -9.492 3.645 1 47.72 1 MET B C 1
ATOM 1097 O O . MET B 1 1 ? 18.391 -9.016 4.641 1 47.72 1 MET B O 1
ATOM 1101 N N . ALA B 1 2 ? 18.984 -8.812 2.527 1 63.12 2 ALA B N 1
ATOM 1102 C CA . ALA B 1 2 ? 18.219 -7.578 2.398 1 63.12 2 ALA B CA 1
ATOM 1103 C C . ALA B 1 2 ? 16.719 -7.859 2.514 1 63.12 2 ALA B C 1
ATOM 1105 O O . ALA B 1 2 ? 16.203 -8.781 1.88 1 63.12 2 ALA B O 1
ATOM 1106 N N . LYS B 1 3 ? 16.109 -7.363 3.533 1 88.06 3 LYS B N 1
ATOM 1107 C CA . LYS B 1 3 ? 14.664 -7.559 3.695 1 88.06 3 LYS B CA 1
ATOM 1108 C C . LYS B 1 3 ? 13.898 -7.004 2.5 1 88.06 3 LYS B C 1
ATOM 1110 O O . LYS B 1 3 ? 14.25 -5.957 1.958 1 88.06 3 LYS B O 1
ATOM 1115 N N . THR B 1 4 ? 13.016 -7.852 1.975 1 94.06 4 THR B N 1
ATOM 1116 C CA . THR B 1 4 ? 12.242 -7.438 0.808 1 94.06 4 THR B CA 1
ATOM 1117 C C . THR B 1 4 ? 11.055 -6.582 1.224 1 94.06 4 THR B C 1
ATOM 1119 O O . THR B 1 4 ? 10.617 -6.633 2.375 1 94.06 4 THR B O 1
ATOM 1122 N N . MET B 1 5 ? 10.656 -5.77 0.304 1 95.88 5 MET B N 1
ATOM 1123 C CA . MET B 1 5 ? 9.539 -4.855 0.52 1 95.88 5 MET B CA 1
ATOM 1124 C C . MET B 1 5 ? 8.242 -5.621 0.766 1 95.88 5 MET B C 1
ATOM 1126 O O . MET B 1 5 ? 7.992 -6.641 0.125 1 95.88 5 MET B O 1
ATOM 1130 N N . VAL B 1 6 ? 7.477 -5.156 1.764 1 98.12 6 VAL B N 1
ATOM 1131 C CA . VAL B 1 6 ? 6.156 -5.711 2.051 1 98.12 6 VAL B CA 1
ATOM 1132 C C . VAL B 1 6 ? 5.121 -4.59 2.082 1 98.12 6 VAL B C 1
ATOM 1134 O O . VAL B 1 6 ? 5.324 -3.562 2.73 1 98.12 6 VAL B O 1
ATOM 1137 N N . LEU B 1 7 ? 4.105 -4.738 1.355 1 98.31 7 LEU B N 1
ATOM 1138 C CA . LEU B 1 7 ? 2.936 -3.869 1.426 1 98.31 7 LEU B CA 1
ATOM 1139 C C . LEU B 1 7 ? 1.758 -4.594 2.068 1 98.31 7 LEU B C 1
ATOM 1141 O O . LEU B 1 7 ? 1.418 -5.711 1.669 1 98.31 7 LEU B O 1
ATOM 1145 N N . GLU B 1 8 ? 1.188 -3.996 3.029 1 98.31 8 GLU B N 1
ATOM 1146 C CA . GLU B 1 8 ? -0.011 -4.539 3.66 1 98.31 8 GLU B CA 1
ATOM 1147 C C . GLU B 1 8 ? -1.113 -3.488 3.748 1 98.31 8 GLU B C 1
ATOM 1149 O O . GLU B 1 8 ? -0.875 -2.367 4.203 1 98.31 8 GLU B O 1
ATOM 1154 N N . LEU B 1 9 ? -2.24 -3.812 3.27 1 98.12 9 LEU B N 1
ATOM 1155 C CA . LEU B 1 9 ? -3.455 -3.021 3.432 1 98.12 9 LEU B CA 1
ATOM 1156 C C . LEU B 1 9 ? -4.434 -3.717 4.371 1 98.12 9 LEU B C 1
ATOM 1158 O O . LEU B 1 9 ? -4.82 -4.867 4.137 1 98.12 9 LEU B O 1
ATOM 1162 N N . LYS B 1 10 ? -4.801 -3.055 5.336 1 98.06 10 LYS B N 1
ATOM 1163 C CA . LYS B 1 10 ? -5.789 -3.576 6.281 1 98.06 10 LYS B CA 1
ATOM 1164 C C . LYS B 1 10 ? -7.059 -2.734 6.266 1 98.06 10 LYS B C 1
ATOM 1166 O O . LYS B 1 10 ? -7.012 -1.527 6.02 1 98.06 10 LYS B O 1
ATOM 1171 N N . ASN B 1 11 ? -8.156 -3.422 6.516 1 97.5 11 ASN B N 1
ATOM 1172 C CA . ASN B 1 11 ? -9.477 -2.807 6.586 1 97.5 11 ASN B CA 1
ATOM 1173 C C . ASN B 1 11 ? -9.859 -2.15 5.266 1 97.5 11 ASN B C 1
ATOM 1175 O O . ASN B 1 11 ? -10.453 -1.07 5.254 1 97.5 11 ASN B O 1
ATOM 1179 N N . VAL B 1 12 ? -9.336 -2.727 4.195 1 96.62 12 VAL B N 1
ATOM 1180 C CA . VAL B 1 12 ? -9.82 -2.352 2.873 1 96.62 12 VAL B CA 1
ATOM 1181 C C . VAL B 1 12 ? -11.164 -3.025 2.611 1 96.62 12 VAL B C 1
ATOM 1183 O O . VAL B 1 12 ? -11.555 -3.951 3.326 1 96.62 12 VAL B O 1
ATOM 1186 N N . LYS B 1 13 ? -11.953 -2.482 1.763 1 95.81 13 LYS B N 1
ATOM 1187 C CA . LYS B 1 13 ? -13.219 -3.098 1.39 1 95.81 13 LYS B CA 1
ATOM 1188 C C . LYS B 1 13 ? -13.297 -3.322 -0.118 1 95.81 13 LYS B C 1
ATOM 1190 O O . LYS B 1 13 ? -13.719 -2.434 -0.863 1 95.81 13 LYS B O 1
ATOM 1195 N N . LEU B 1 14 ? -12.938 -4.559 -0.48 1 96.88 14 LEU B N 1
ATOM 1196 C CA . LEU B 1 14 ? -13.023 -4.941 -1.885 1 96.88 14 LEU B CA 1
ATOM 1197 C C . LEU B 1 14 ? -14.156 -5.945 -2.104 1 96.88 14 LEU B C 1
ATOM 1199 O O . LEU B 1 14 ? -14.32 -6.875 -1.313 1 96.88 14 LEU B O 1
ATOM 1203 N N . ARG B 1 15 ? -14.875 -5.719 -3.111 1 96.62 15 ARG B N 1
ATOM 1204 C CA . ARG B 1 15 ? -16.031 -6.551 -3.441 1 96.62 15 ARG B CA 1
ATOM 1205 C C . ARG B 1 15 ? -16.031 -6.91 -4.926 1 96.62 15 ARG B C 1
ATOM 1207 O O . ARG B 1 15 ? -15.203 -6.426 -5.691 1 96.62 15 ARG B O 1
ATOM 1214 N N . ALA B 1 16 ? -17 -7.867 -5.234 1 96.44 16 ALA B N 1
ATOM 1215 C CA . ALA B 1 16 ? -17.172 -8.219 -6.641 1 96.44 16 ALA B CA 1
ATOM 1216 C C . ALA B 1 16 ? -17.266 -6.973 -7.512 1 96.44 16 ALA B C 1
ATOM 1218 O O . ALA B 1 16 ? -18 -6.035 -7.18 1 96.44 16 ALA B O 1
ATOM 1219 N N . GLY B 1 17 ? -16.516 -6.953 -8.531 1 97.06 17 GLY B N 1
ATOM 1220 C CA . GLY B 1 17 ? -16.484 -5.797 -9.422 1 97.06 17 GLY B CA 1
ATOM 1221 C C . GLY B 1 17 ? -15.25 -4.945 -9.25 1 97.06 17 GLY B C 1
ATOM 1222 O O . GLY B 1 17 ? -14.875 -4.199 -10.156 1 97.06 17 GLY B O 1
ATOM 1223 N N . ASP B 1 18 ? -14.617 -4.996 -8.062 1 97.56 18 ASP B N 1
ATOM 1224 C CA . ASP B 1 18 ? -13.398 -4.23 -7.812 1 97.56 18 ASP B CA 1
ATOM 1225 C C . ASP B 1 18 ? -12.195 -4.879 -8.492 1 97.56 18 ASP B C 1
ATOM 1227 O O . ASP B 1 18 ? -12.211 -6.078 -8.789 1 97.56 18 ASP B O 1
ATOM 1231 N N . GLN B 1 19 ? -11.258 -4.086 -8.828 1 98.19 19 GLN B N 1
ATOM 1232 C CA . GLN B 1 19 ? -9.992 -4.539 -9.383 1 98.19 19 GLN B CA 1
ATOM 1233 C C . GLN B 1 19 ? -8.812 -3.938 -8.625 1 98.19 19 GLN B C 1
ATOM 1235 O O . GLN B 1 19 ? -8.891 -2.805 -8.141 1 98.19 19 GLN B O 1
ATOM 1240 N N . LEU B 1 20 ? -7.836 -4.711 -8.523 1 98.12 20 LEU B N 1
ATOM 1241 C CA . LEU B 1 20 ? -6.574 -4.281 -7.93 1 98.12 20 LEU B CA 1
ATOM 1242 C C . LEU B 1 20 ? -5.438 -4.383 -8.945 1 98.12 20 LEU B C 1
ATOM 1244 O O . LEU B 1 20 ? -5.242 -5.434 -9.562 1 98.12 20 LEU B O 1
ATOM 1248 N N . LYS B 1 21 ? -4.762 -3.322 -9.164 1 98.25 21 LYS B N 1
ATOM 1249 C CA . LYS B 1 21 ? -3.594 -3.303 -10.039 1 98.25 21 LYS B CA 1
ATOM 1250 C C . LYS B 1 21 ? -2.307 -3.154 -9.234 1 98.25 21 LYS B C 1
ATOM 1252 O O . LYS B 1 21 ? -2.197 -2.268 -8.383 1 98.25 21 LYS B O 1
ATOM 1257 N N . VAL B 1 22 ? -1.373 -3.998 -9.477 1 98.06 22 VAL B N 1
ATOM 1258 C CA . VAL B 1 22 ? -0.067 -3.996 -8.828 1 98.06 22 VAL B CA 1
ATOM 1259 C C . VAL B 1 22 ? 1.031 -3.836 -9.875 1 98.06 22 VAL B C 1
ATOM 1261 O O . VAL B 1 22 ? 1.099 -4.605 -10.836 1 98.06 22 VAL B O 1
ATOM 1264 N N . GLU B 1 23 ? 1.844 -2.855 -9.727 1 98 23 GLU B N 1
ATOM 1265 C CA . GLU B 1 23 ? 2.977 -2.641 -10.625 1 98 23 GLU B CA 1
ATOM 1266 C C . GLU B 1 23 ? 4.297 -2.641 -9.852 1 98 23 GLU B C 1
ATOM 1268 O O . GLU B 1 23 ? 4.363 -2.135 -8.734 1 98 23 GLU B O 1
ATOM 1273 N N . GLY B 1 24 ? 5.305 -3.141 -10.508 1 97.31 24 GLY B N 1
ATOM 1274 C CA . GLY B 1 24 ? 6.617 -3.152 -9.883 1 97.31 24 GLY B CA 1
ATOM 1275 C C . GLY B 1 24 ? 7.688 -3.787 -10.75 1 97.31 24 GLY B C 1
ATOM 1276 O O . GLY B 1 24 ? 7.477 -3.988 -11.953 1 97.31 24 GLY B O 1
ATOM 1277 N N . ARG B 1 25 ? 8.805 -3.984 -10.172 1 97.62 25 ARG B N 1
ATOM 1278 C CA . ARG B 1 25 ? 9.93 -4.656 -10.828 1 97.62 25 ARG B CA 1
ATOM 1279 C C . ARG B 1 25 ? 10.305 -5.938 -10.094 1 97.62 25 ARG B C 1
ATOM 1281 O O . ARG B 1 25 ? 10.609 -5.906 -8.898 1 97.62 25 ARG B O 1
ATOM 1288 N N . ILE B 1 26 ? 10.25 -7.039 -10.844 1 97.88 26 ILE B N 1
ATOM 1289 C CA . ILE B 1 26 ? 10.727 -8.297 -10.273 1 97.88 26 ILE B CA 1
ATOM 1290 C C . ILE B 1 26 ? 12.242 -8.242 -10.117 1 97.88 26 ILE B C 1
ATOM 1292 O O . ILE B 1 26 ? 12.961 -7.875 -11.055 1 97.88 26 ILE B O 1
ATOM 1296 N N . LEU B 1 27 ? 12.727 -8.586 -8.984 1 97.88 27 LEU B N 1
ATOM 1297 C CA . LEU B 1 27 ? 14.156 -8.492 -8.734 1 97.88 27 LEU B CA 1
ATOM 1298 C C . LEU B 1 27 ? 14.93 -9.469 -9.617 1 97.88 27 LEU B C 1
ATOM 1300 O O . LEU B 1 27 ? 14.43 -10.547 -9.93 1 97.88 27 LEU B O 1
ATOM 1304 N N . PRO B 1 28 ? 16.125 -9.141 -10.055 1 97.69 28 PRO B N 1
ATOM 1305 C CA . PRO B 1 28 ? 16.922 -10 -10.945 1 97.69 28 PRO B CA 1
ATOM 1306 C C . PRO B 1 28 ? 17.156 -11.391 -10.359 1 97.69 28 PRO B C 1
ATOM 1308 O O . PRO B 1 28 ? 17.219 -12.375 -11.109 1 97.69 28 PRO B O 1
ATOM 1311 N N . GLU B 1 29 ? 17.281 -11.562 -9.055 1 97.19 29 GLU B N 1
ATOM 1312 C CA . GLU B 1 29 ? 17.562 -12.836 -8.406 1 97.19 29 GLU B CA 1
ATOM 1313 C C . GLU B 1 29 ? 16.312 -13.383 -7.715 1 97.19 29 GLU B C 1
ATOM 1315 O O . GLU B 1 29 ? 16.422 -14.117 -6.727 1 97.19 29 GLU B O 1
ATOM 1320 N N . ALA B 1 30 ? 15.211 -12.984 -8.25 1 97.75 30 ALA B N 1
ATOM 1321 C CA . ALA B 1 30 ? 13.953 -13.281 -7.57 1 97.75 30 ALA B CA 1
ATOM 1322 C C . ALA B 1 30 ? 13.711 -14.789 -7.5 1 97.75 30 ALA B C 1
ATOM 1324 O O . ALA B 1 30 ? 13.891 -15.5 -8.492 1 97.75 30 ALA B O 1
ATOM 1325 N N . LYS B 1 31 ? 13.375 -15.25 -6.34 1 97.44 31 LYS B N 1
ATOM 1326 C CA . LYS B 1 31 ? 12.852 -16.609 -6.195 1 97.44 31 LYS B CA 1
ATOM 1327 C C . LYS B 1 31 ? 11.344 -16.641 -6.395 1 97.44 31 LYS B C 1
ATOM 1329 O O . LYS B 1 31 ? 10.789 -17.656 -6.828 1 97.44 31 LYS B O 1
ATOM 1334 N N . GLY B 1 32 ? 10.719 -15.57 -6.066 1 97.75 32 GLY B N 1
ATOM 1335 C CA . GLY B 1 32 ? 9.281 -15.445 -6.223 1 97.75 32 GLY B CA 1
ATOM 1336 C C . GLY B 1 32 ? 8.695 -14.289 -5.438 1 97.75 32 GLY B C 1
ATOM 1337 O O . GLY B 1 32 ? 9.422 -13.562 -4.758 1 97.75 32 GLY B O 1
ATOM 1338 N N . PHE B 1 33 ? 7.41 -14.031 -5.578 1 98.38 33 PHE B N 1
ATOM 1339 C CA . PHE B 1 33 ? 6.645 -13.062 -4.801 1 98.38 33 PHE B CA 1
ATOM 1340 C C . PHE B 1 33 ? 5.195 -13.516 -4.648 1 98.38 33 PHE B C 1
ATOM 1342 O O . PHE B 1 33 ? 4.809 -14.562 -5.164 1 98.38 33 PHE B O 1
ATOM 1349 N N . GLN B 1 34 ? 4.465 -12.836 -3.873 1 98.5 34 GLN B N 1
ATOM 1350 C CA . GLN B 1 34 ? 3.08 -13.227 -3.625 1 98.5 34 GLN B CA 1
ATOM 1351 C C . GLN B 1 34 ? 2.174 -12.008 -3.506 1 98.5 34 GLN B C 1
ATOM 1353 O O . GLN B 1 34 ? 2.598 -10.961 -3.01 1 98.5 34 GLN B O 1
ATOM 1358 N N . ILE B 1 35 ? 1.036 -12.117 -3.943 1 98.75 35 ILE B N 1
ATOM 1359 C CA . ILE B 1 35 ? -0.073 -11.195 -3.727 1 98.75 35 ILE B CA 1
ATOM 1360 C C . ILE B 1 35 ? -1.231 -11.93 -3.055 1 98.75 35 ILE B C 1
ATOM 1362 O O . ILE B 1 35 ? -1.758 -12.906 -3.602 1 98.75 35 ILE B O 1
ATOM 1366 N N . GLU B 1 36 ? -1.584 -11.469 -1.899 1 98.75 36 GLU B N 1
ATOM 1367 C CA . GLU B 1 36 ? -2.551 -12.195 -1.077 1 98.75 36 GLU B CA 1
ATOM 1368 C C . GLU B 1 36 ? -3.781 -11.336 -0.794 1 98.75 36 GLU B C 1
ATOM 1370 O O . GLU B 1 36 ? -3.66 -10.164 -0.427 1 98.75 36 GLU B O 1
ATOM 1375 N N . LEU B 1 37 ? -4.957 -11.867 -1.028 1 98.44 37 LEU B N 1
ATOM 1376 C CA . LEU B 1 37 ? -6.25 -11.25 -0.749 1 98.44 37 LEU B CA 1
ATOM 1377 C C . LEU B 1 37 ? -7.059 -12.094 0.226 1 98.44 37 LEU B C 1
ATOM 1379 O O . LEU B 1 37 ? -7.184 -13.305 0.046 1 98.44 37 LEU B O 1
ATOM 1383 N N . GLY B 1 38 ? -7.574 -11.531 1.271 1 98.06 38 GLY B N 1
ATOM 1384 C CA . GLY B 1 38 ? -8.406 -12.266 2.213 1 98.06 38 GLY B CA 1
ATOM 1385 C C . GLY B 1 38 ? -8.906 -11.398 3.357 1 98.06 38 GLY B C 1
ATOM 1386 O O . GLY B 1 38 ? -9.203 -10.219 3.168 1 98.06 38 GLY B O 1
ATOM 1387 N N . CYS B 1 39 ? -9.078 -12.016 4.508 1 97.06 39 CYS B N 1
ATOM 1388 C CA . CYS B 1 39 ? -9.484 -11.281 5.699 1 97.06 39 CYS B CA 1
ATOM 1389 C C . CYS B 1 39 ? -8.305 -11.055 6.629 1 97.06 39 CYS B C 1
ATOM 1391 O O . CYS B 1 39 ? -8.281 -10.086 7.391 1 97.06 39 CYS B O 1
ATOM 1393 N N . ASP B 1 40 ? -7.434 -11.906 6.664 1 97.19 40 ASP B N 1
ATOM 1394 C CA . ASP B 1 40 ? -6.156 -11.82 7.363 1 97.19 40 ASP B CA 1
ATOM 1395 C C . ASP B 1 40 ? -5.172 -12.867 6.84 1 97.19 40 ASP B C 1
ATOM 1397 O O . ASP B 1 40 ? -5.438 -13.531 5.836 1 97.19 40 ASP B O 1
ATOM 1401 N N . GLU B 1 41 ? -4.031 -13.023 7.438 1 97.44 41 GLU B N 1
ATOM 1402 C CA . GLU B 1 41 ? -2.949 -13.852 6.914 1 97.44 41 GLU B CA 1
ATOM 1403 C C . GLU B 1 41 ? -3.318 -15.336 6.969 1 97.44 41 GLU B C 1
ATOM 1405 O O . GLU B 1 41 ? -2.699 -16.156 6.293 1 97.44 41 GLU B O 1
ATOM 1410 N N . ASP B 1 42 ? -4.359 -15.727 7.789 1 97.62 42 ASP B N 1
ATOM 1411 C CA . ASP B 1 42 ? -4.73 -17.125 7.953 1 97.62 42 ASP B CA 1
ATOM 1412 C C . ASP B 1 42 ? -6.008 -17.453 7.184 1 97.62 42 ASP B C 1
ATOM 1414 O O . ASP B 1 42 ? -6.457 -18.609 7.172 1 97.62 42 ASP B O 1
ATOM 1418 N N . HIS B 1 43 ? -6.617 -16.5 6.613 1 97.69 43 HIS B N 1
ATOM 1419 C CA . HIS B 1 43 ? -7.828 -16.656 5.816 1 97.69 43 HIS B CA 1
ATOM 1420 C C . HIS B 1 43 ? -7.707 -15.93 4.48 1 97.69 43 HIS B C 1
ATOM 1422 O O . HIS B 1 43 ? -8.242 -14.836 4.316 1 97.69 43 HIS B O 1
ATOM 1428 N N . LEU B 1 44 ? -7.082 -16.562 3.539 1 98.44 44 LEU B N 1
ATOM 1429 C CA . LEU B 1 44 ? -6.793 -16.016 2.219 1 98.44 44 LEU B CA 1
ATOM 1430 C C . LEU B 1 44 ? -7.707 -16.625 1.164 1 98.44 44 LEU B C 1
ATOM 1432 O O . LEU B 1 44 ? -7.727 -17.844 0.99 1 98.44 44 LEU B O 1
ATOM 1436 N N . ALA B 1 45 ? -8.453 -15.805 0.51 1 98.19 45 ALA B N 1
ATOM 1437 C CA . ALA B 1 45 ? -9.281 -16.25 -0.605 1 98.19 45 ALA B CA 1
ATOM 1438 C C . ALA B 1 45 ? -8.438 -16.5 -1.852 1 98.19 45 ALA B C 1
ATOM 1440 O O . ALA B 1 45 ? -8.75 -17.375 -2.66 1 98.19 45 ALA B O 1
ATOM 1441 N N . LEU B 1 46 ? -7.352 -15.773 -1.978 1 98.5 46 LEU B N 1
ATOM 1442 C CA . LEU B 1 46 ? -6.406 -15.938 -3.076 1 98.5 46 LEU B CA 1
ATOM 1443 C C . LEU B 1 46 ? -4.973 -15.742 -2.596 1 98.5 46 LEU B C 1
ATOM 1445 O O . LEU B 1 46 ? -4.66 -14.727 -1.963 1 98.5 46 LEU B O 1
ATOM 1449 N N . HIS B 1 47 ? -4.207 -16.625 -2.766 1 98.69 47 HIS B N 1
ATOM 1450 C CA . HIS B 1 47 ? -2.75 -16.594 -2.711 1 98.69 47 HIS B CA 1
ATOM 1451 C C . HIS B 1 47 ? -2.141 -16.766 -4.098 1 98.69 47 HIS B C 1
ATOM 1453 O O . HIS B 1 47 ? -2.141 -17.875 -4.641 1 98.69 47 HIS B O 1
ATOM 1459 N N . PHE B 1 48 ? -1.767 -15.742 -4.66 1 98.5 48 PHE B N 1
ATOM 1460 C CA . PHE B 1 48 ? -1.096 -15.766 -5.957 1 98.5 48 PHE B CA 1
ATOM 1461 C C . PHE B 1 48 ? 0.417 -15.703 -5.781 1 98.5 48 PHE B C 1
ATOM 1463 O O . PHE B 1 48 ? 0.945 -14.727 -5.234 1 98.5 48 PHE B O 1
ATOM 1470 N N . ASN B 1 49 ? 1.106 -16.672 -6.422 1 98.19 49 ASN B N 1
ATOM 1471 C CA . ASN B 1 49 ? 2.504 -16.859 -6.039 1 98.19 49 ASN B CA 1
ATOM 1472 C C . ASN B 1 49 ? 3.354 -17.297 -7.227 1 98.19 49 ASN B C 1
ATOM 1474 O O . ASN B 1 49 ? 3.605 -18.484 -7.406 1 98.19 49 ASN B O 1
ATOM 1478 N N . PRO B 1 50 ? 3.775 -16.375 -8.023 1 97.69 50 PRO B N 1
ATOM 1479 C CA . PRO B 1 50 ? 4.797 -16.719 -9.016 1 97.69 50 PRO B CA 1
ATOM 1480 C C . PRO B 1 50 ? 6.105 -17.172 -8.375 1 97.69 50 PRO B C 1
ATOM 1482 O O . PRO B 1 50 ? 6.625 -16.516 -7.473 1 97.69 50 PRO B O 1
ATOM 1485 N N . ARG B 1 51 ? 6.566 -18.266 -8.789 1 97.69 51 ARG B N 1
ATOM 1486 C CA . ARG B 1 51 ? 7.844 -18.812 -8.352 1 97.69 51 ARG B CA 1
ATOM 1487 C C . ARG B 1 51 ? 8.797 -18.984 -9.531 1 97.69 51 ARG B C 1
ATOM 1489 O O . ARG B 1 51 ? 8.398 -19.5 -10.586 1 97.69 51 ARG B O 1
ATOM 1496 N N . PHE B 1 52 ? 10 -18.578 -9.328 1 97.19 52 PHE B N 1
ATOM 1497 C CA . PHE B 1 52 ? 10.945 -18.672 -10.438 1 97.19 52 PHE B CA 1
ATOM 1498 C C . PHE B 1 52 ? 11.867 -19.875 -10.266 1 97.19 52 PHE B C 1
ATOM 1500 O O . PHE B 1 52 ? 12.547 -20.281 -11.211 1 97.19 52 PHE B O 1
ATOM 1507 N N . GLU B 1 53 ? 11.875 -20.406 -9.086 1 95.12 53 GLU B N 1
ATOM 1508 C CA . GLU B 1 53 ? 12.688 -21.562 -8.773 1 95.12 53 GLU B CA 1
ATOM 1509 C C . GLU B 1 53 ? 11.914 -22.562 -7.91 1 95.12 53 GLU B C 1
ATOM 1511 O O . GLU B 1 53 ? 12.32 -22.859 -6.785 1 95.12 53 GLU B O 1
ATOM 1516 N N . ASP B 1 54 ? 10.867 -23.109 -8.461 1 95.69 54 ASP B N 1
ATOM 1517 C CA . ASP B 1 54 ? 10.102 -24.141 -7.762 1 95.69 54 ASP B CA 1
ATOM 1518 C C . ASP B 1 54 ? 10.773 -25.516 -7.898 1 95.69 54 ASP B C 1
ATOM 1520 O O . ASP B 1 54 ? 11.195 -25.891 -8.992 1 95.69 54 ASP B O 1
ATOM 1524 N N . ASP B 1 55 ? 10.891 -26.203 -6.879 1 95.06 55 ASP B N 1
ATOM 1525 C CA . ASP B 1 55 ? 11.641 -27.453 -6.852 1 95.06 55 ASP B CA 1
ATOM 1526 C C . ASP B 1 55 ? 11.039 -28.469 -7.816 1 95.06 55 ASP B C 1
ATOM 1528 O O . ASP B 1 55 ? 11.758 -29.281 -8.398 1 95.06 55 ASP B O 1
ATOM 1532 N N . THR B 1 56 ? 9.742 -28.391 -7.941 1 93.81 56 THR B N 1
ATOM 1533 C CA . THR B 1 56 ? 9.031 -29.391 -8.734 1 93.81 56 THR B CA 1
ATOM 1534 C C . THR B 1 56 ? 8.875 -28.938 -10.18 1 93.81 56 THR B C 1
ATOM 1536 O O . THR B 1 56 ? 9.164 -29.688 -11.109 1 93.81 56 THR B O 1
ATOM 1539 N N . ASP B 1 57 ? 8.539 -27.656 -10.406 1 95.62 57 ASP B N 1
ATOM 1540 C CA . ASP B 1 57 ? 8.055 -27.234 -11.719 1 95.62 57 ASP B CA 1
ATOM 1541 C C . ASP B 1 57 ? 8.992 -26.188 -12.336 1 95.62 57 ASP B C 1
ATOM 1543 O O . ASP B 1 57 ? 8.812 -25.797 -13.484 1 95.62 57 ASP B O 1
ATOM 1547 N N . GLY B 1 58 ? 10.109 -25.812 -11.57 1 94.38 58 GLY B N 1
ATOM 1548 C CA . GLY B 1 58 ? 10.875 -24.656 -12.016 1 94.38 58 GLY B CA 1
ATOM 1549 C C . GLY B 1 58 ? 10.094 -23.359 -11.914 1 94.38 58 GLY B C 1
ATOM 1550 O O . GLY B 1 58 ? 9.562 -23.031 -10.852 1 94.38 58 GLY B O 1
ATOM 1551 N N . ALA B 1 59 ? 9.977 -22.656 -13.055 1 95.44 59 ALA B N 1
ATOM 1552 C CA . ALA B 1 59 ? 9.133 -21.453 -13.062 1 95.44 59 ALA B CA 1
ATOM 1553 C C . ALA B 1 59 ? 7.656 -21.828 -13.133 1 95.44 59 ALA B C 1
ATOM 1555 O O . ALA B 1 59 ? 7.25 -22.609 -14 1 95.44 59 ALA B O 1
ATOM 1556 N N . VAL B 1 60 ? 6.914 -21.359 -12.18 1 96.81 60 VAL B N 1
ATOM 1557 C CA . VAL B 1 60 ? 5.523 -21.781 -12.102 1 96.81 60 VAL B CA 1
ATOM 1558 C C . VAL B 1 60 ? 4.684 -20.703 -11.43 1 96.81 60 VAL B C 1
ATOM 1560 O O . VAL B 1 60 ? 5.164 -20 -10.539 1 96.81 60 VAL B O 1
ATOM 1563 N N . LEU B 1 61 ? 3.457 -20.531 -11.898 1 97.12 61 LEU B N 1
ATOM 1564 C CA . LEU B 1 61 ? 2.465 -19.703 -11.211 1 97.12 61 LEU B CA 1
ATOM 1565 C C . LEU B 1 61 ? 1.569 -20.562 -10.32 1 97.12 61 LEU B C 1
ATOM 1567 O O . LEU B 1 61 ? 0.915 -21.484 -10.805 1 97.12 61 LEU B O 1
ATOM 1571 N N . VAL B 1 62 ? 1.571 -20.234 -9.094 1 98 62 VAL B N 1
ATOM 1572 C CA . VAL B 1 62 ? 0.784 -21.031 -8.156 1 98 62 VAL B CA 1
ATOM 1573 C C . VAL B 1 62 ? -0.341 -20.172 -7.57 1 98 62 VAL B C 1
ATOM 1575 O O . VAL B 1 62 ? -0.117 -19.031 -7.164 1 98 62 VAL B O 1
ATOM 1578 N N . CYS B 1 63 ? -1.567 -20.688 -7.574 1 98.25 63 CYS B N 1
ATOM 1579 C CA . CYS B 1 63 ? -2.689 -20.109 -6.844 1 98.25 63 CYS B CA 1
ATOM 1580 C C . CYS B 1 63 ? -3.217 -21.078 -5.797 1 98.25 63 CYS B C 1
ATOM 1582 O O . CY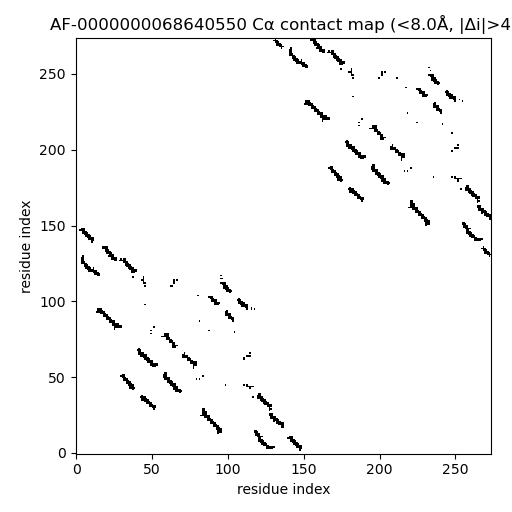S B 1 63 ? -3.201 -22.297 -6.012 1 98.25 63 CYS B O 1
ATOM 1584 N N . ASN B 1 64 ? -3.561 -20.547 -4.734 1 98.56 64 ASN B N 1
ATOM 1585 C CA . ASN B 1 64 ? -4.102 -21.344 -3.639 1 98.56 64 ASN B CA 1
ATOM 1586 C C . ASN B 1 64 ? -4.969 -20.5 -2.707 1 98.56 64 ASN B C 1
ATOM 1588 O O . ASN B 1 64 ? -5.109 -19.297 -2.904 1 98.56 64 ASN B O 1
ATOM 1592 N N . SER B 1 65 ? -5.641 -21.062 -1.845 1 98.5 65 SER B N 1
ATOM 1593 C CA . SER B 1 65 ? -6.367 -20.406 -0.766 1 98.5 65 SER B CA 1
ATOM 1594 C C . SER B 1 65 ? -5.961 -20.953 0.596 1 98.5 65 SER B C 1
ATOM 1596 O O . SER B 1 65 ? -5.367 -22.031 0.681 1 98.5 65 SER B O 1
ATOM 1598 N N . LYS B 1 66 ? -6.129 -20.203 1.591 1 98.44 66 LYS B N 1
ATOM 1599 C CA . LYS B 1 66 ? -5.855 -20.609 2.969 1 98.44 66 LYS B CA 1
ATOM 1600 C C . LYS B 1 66 ? -7.078 -20.406 3.855 1 98.44 66 LYS B C 1
ATOM 1602 O O . LYS B 1 66 ? -7.625 -19.297 3.922 1 98.44 66 LYS B O 1
ATOM 1607 N N . ILE B 1 67 ? -7.488 -21.469 4.441 1 97.38 67 ILE B N 1
ATOM 1608 C CA . ILE B 1 67 ? -8.656 -21.406 5.316 1 97.38 67 ILE B CA 1
ATOM 1609 C C . ILE B 1 67 ? -8.273 -21.875 6.719 1 97.38 67 ILE B C 1
ATOM 1611 O O . ILE B 1 67 ? -7.809 -23 6.898 1 97.38 67 ILE B O 1
ATOM 1615 N N . ASP B 1 68 ? -8.422 -20.969 7.676 1 96.25 68 ASP B N 1
ATOM 1616 C CA . ASP B 1 68 ? -8.086 -21.25 9.07 1 96.25 68 ASP B CA 1
ATOM 1617 C C . ASP B 1 68 ? -6.641 -21.719 9.203 1 96.25 68 ASP B C 1
ATOM 1619 O O . ASP B 1 68 ? -6.359 -22.719 9.852 1 96.25 68 ASP B O 1
ATOM 1623 N N . GLY B 1 69 ? -5.867 -21.094 8.469 1 97.25 69 GLY B N 1
ATOM 1624 C CA . GLY B 1 69 ? -4.438 -21.359 8.562 1 97.25 69 GLY B CA 1
ATOM 1625 C C . GLY B 1 69 ? -4 -22.578 7.758 1 97.25 69 GLY B C 1
ATOM 1626 O O . GLY B 1 69 ? -2.811 -22.891 7.703 1 97.25 69 GLY B O 1
ATOM 1627 N N . CYS B 1 70 ? -4.949 -23.219 7.082 1 98.06 70 CYS B N 1
ATOM 1628 C CA . CYS B 1 70 ? -4.633 -24.406 6.32 1 98.06 7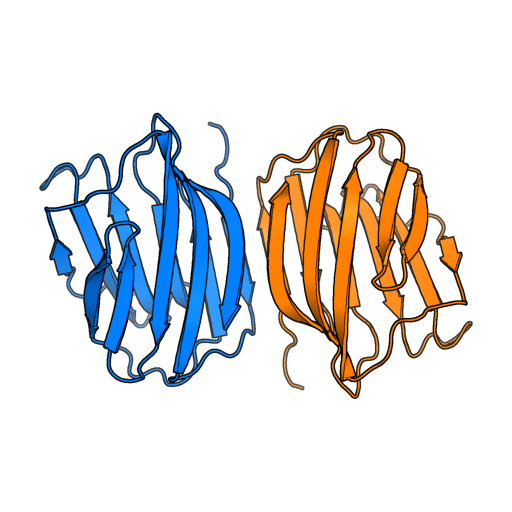0 CYS B CA 1
ATOM 1629 C C . CYS B 1 70 ? -4.699 -24.141 4.824 1 98.06 70 CYS B C 1
ATOM 1631 O O . CYS B 1 70 ? -5.707 -23.641 4.32 1 98.06 70 CYS B O 1
ATOM 1633 N N . TRP B 1 71 ? -3.631 -24.516 4.207 1 98.44 71 TRP B N 1
ATOM 1634 C CA . TRP B 1 71 ? -3.588 -24.375 2.758 1 98.44 71 TRP B CA 1
ATOM 1635 C C . TRP B 1 71 ? -4.512 -25.375 2.078 1 98.44 71 TRP B C 1
ATOM 1637 O O . TRP B 1 71 ? -4.613 -26.516 2.514 1 98.44 71 TRP B O 1
ATOM 1647 N N . GLY B 1 72 ? -5.121 -24.859 0.995 1 98.19 72 GLY B N 1
ATOM 1648 C CA . GLY B 1 72 ? -5.855 -25.766 0.132 1 98.19 72 GLY B CA 1
ATOM 1649 C C . GLY B 1 72 ? -4.98 -26.438 -0.908 1 98.19 72 GLY B C 1
ATOM 1650 O O . GLY B 1 72 ? -3.785 -26.656 -0.679 1 98.19 72 GLY B O 1
ATOM 1651 N N . HIS B 1 73 ? -5.699 -26.859 -1.996 1 97.69 73 HIS B N 1
ATOM 1652 C CA . HIS B 1 73 ? -4.969 -27.453 -3.109 1 97.69 73 HIS B CA 1
ATOM 1653 C C . HIS B 1 73 ? -4.383 -26.375 -4.02 1 97.69 73 HIS B C 1
ATOM 1655 O O . HIS B 1 73 ? -5.086 -25.453 -4.43 1 97.69 73 HIS B O 1
ATOM 1661 N N . GLU B 1 74 ? -3.16 -26.562 -4.324 1 98.25 74 GLU B N 1
ATOM 1662 C CA . GLU B 1 74 ? -2.523 -25.609 -5.238 1 98.25 74 GLU B CA 1
ATOM 1663 C C . GLU B 1 74 ? -3.004 -25.828 -6.672 1 98.25 74 GLU B C 1
ATOM 1665 O O . GLU B 1 74 ? -3.164 -26.953 -7.121 1 98.25 74 GLU B O 1
ATOM 1670 N N . GLU B 1 75 ? -3.277 -24.75 -7.336 1 97.88 75 GLU B N 1
ATOM 1671 C CA . GLU B 1 75 ? -3.373 -24.734 -8.797 1 97.88 75 GLU B CA 1
ATOM 1672 C C . GLU B 1 75 ? -2.102 -24.172 -9.422 1 97.88 75 GLU B C 1
ATOM 1674 O O . GLU B 1 75 ? -1.642 -23.094 -9.055 1 97.88 75 GLU B O 1
ATOM 1679 N N . ARG B 1 76 ? -1.549 -24.891 -10.344 1 97.12 76 ARG B N 1
ATOM 1680 C CA . ARG B 1 76 ? -0.229 -24.562 -10.875 1 97.12 76 ARG B CA 1
ATOM 1681 C C . ARG B 1 76 ? -0.28 -24.406 -12.391 1 97.12 76 ARG B C 1
ATOM 1683 O O . ARG B 1 76 ? -0.873 -25.219 -13.094 1 97.12 76 ARG B O 1
ATOM 1690 N N . GLU B 1 77 ? 0.249 -23.328 -12.797 1 94.88 77 GLU B N 1
ATOM 1691 C CA . GLU B 1 77 ? 0.395 -23.078 -14.227 1 94.88 77 GLU B CA 1
ATOM 1692 C C . GLU B 1 77 ? 1.863 -22.922 -14.609 1 94.88 77 GLU B C 1
ATOM 1694 O O . GLU B 1 77 ? 2.51 -21.938 -14.227 1 94.88 77 GLU B O 1
ATOM 1699 N N . LYS B 1 78 ? 2.426 -23.781 -15.383 1 90.56 78 LYS B N 1
ATOM 1700 C CA . LYS B 1 78 ? 3.846 -23.812 -15.719 1 90.56 78 LYS B CA 1
ATOM 1701 C C . LYS B 1 78 ? 4.195 -22.75 -16.75 1 90.56 78 LYS B C 1
ATOM 1703 O O . LYS B 1 78 ? 5.336 -22.281 -16.828 1 90.56 78 LYS B O 1
ATOM 1708 N N . HIS B 1 79 ? 3.346 -22.281 -17.469 1 78.5 79 HIS B N 1
ATOM 1709 C CA . HIS B 1 79 ? 3.654 -21.234 -18.438 1 78.5 79 HIS B CA 1
ATOM 1710 C C . HIS B 1 79 ? 3.488 -19.844 -17.828 1 78.5 79 HIS B C 1
ATOM 1712 O O . HIS B 1 79 ? 2.375 -19.453 -17.484 1 78.5 79 HIS B O 1
ATOM 1718 N N . SER B 1 80 ? 4.715 -19.359 -17.391 1 79.56 80 SER B N 1
ATOM 1719 C CA . SER B 1 80 ? 4.637 -17.984 -16.906 1 79.56 80 SER B CA 1
ATOM 1720 C C . SER B 1 80 ? 5.465 -17.047 -17.781 1 79.56 80 SER B C 1
ATOM 1722 O O . SER B 1 80 ? 6.547 -17.406 -18.234 1 79.56 80 SER B O 1
ATOM 1724 N N . ASP B 1 81 ? 4.91 -15.945 -18.109 1 84.69 81 ASP B N 1
ATOM 1725 C CA . ASP B 1 81 ? 5.613 -14.953 -18.906 1 84.69 81 ASP B CA 1
ATOM 1726 C C . ASP B 1 81 ? 6.324 -13.93 -18.016 1 84.69 81 ASP B C 1
ATOM 1728 O O . ASP B 1 81 ? 6.867 -12.938 -18.516 1 84.69 81 ASP B O 1
ATOM 1732 N N . LEU B 1 82 ? 6.367 -14.234 -16.766 1 94.44 82 LEU B N 1
ATOM 1733 C CA . LEU B 1 82 ? 7.062 -13.328 -15.859 1 94.44 82 LEU B CA 1
ATOM 1734 C C . LEU B 1 82 ? 8.562 -13.594 -15.867 1 94.44 82 LEU B C 1
ATOM 1736 O O . LEU B 1 82 ? 8.992 -14.75 -15.867 1 94.44 82 LEU B O 1
ATOM 1740 N N . GLN B 1 83 ? 9.289 -12.555 -15.953 1 94.44 83 GLN B N 1
ATOM 1741 C CA . GLN B 1 83 ? 10.742 -12.68 -16.062 1 94.44 83 GLN B CA 1
ATOM 1742 C C . GLN B 1 83 ? 11.445 -11.898 -14.969 1 94.44 83 GLN B C 1
ATOM 1744 O O . GLN B 1 83 ? 11.109 -10.742 -14.711 1 94.44 83 GLN B O 1
ATOM 1749 N N . ARG B 1 84 ? 12.469 -12.531 -14.406 1 96.62 84 ARG B N 1
ATOM 1750 C CA . ARG B 1 84 ? 13.312 -11.836 -13.445 1 96.62 84 ARG B CA 1
ATOM 1751 C C . ARG B 1 84 ? 13.875 -10.555 -14.047 1 96.62 84 ARG B C 1
ATOM 1753 O O . ARG B 1 84 ? 14.266 -10.523 -15.211 1 96.62 84 ARG B O 1
ATOM 1760 N N . GLY B 1 85 ? 13.852 -9.531 -13.195 1 97.25 85 GLY B N 1
ATOM 1761 C CA . GLY B 1 85 ? 14.461 -8.273 -13.617 1 97.25 85 GLY B CA 1
ATOM 1762 C C . GLY B 1 85 ? 13.523 -7.387 -14.406 1 97.25 85 GLY B C 1
ATOM 1763 O O . GLY B 1 85 ? 13.828 -6.223 -14.672 1 97.25 85 GLY B O 1
ATOM 1764 N N . SER B 1 86 ? 12.375 -7.875 -14.758 1 96.69 86 SER B N 1
ATOM 1765 C CA . SER B 1 86 ? 11.461 -7.121 -15.609 1 96.69 86 SER B CA 1
ATOM 1766 C C . SER B 1 86 ? 10.422 -6.371 -14.781 1 96.69 86 SER B C 1
ATOM 1768 O O . SER B 1 86 ? 10.141 -6.746 -13.641 1 96.69 86 SER B O 1
ATOM 1770 N N . THR B 1 87 ? 9.914 -5.289 -15.414 1 96.88 87 THR B N 1
ATOM 1771 C CA . THR B 1 87 ? 8.75 -4.621 -14.844 1 96.88 87 THR B CA 1
ATOM 1772 C C . THR B 1 87 ? 7.477 -5.422 -15.117 1 96.88 87 THR B C 1
ATOM 1774 O O . THR B 1 87 ? 7.375 -6.109 -16.125 1 96.88 87 THR B O 1
ATOM 1777 N N . VAL B 1 88 ? 6.594 -5.34 -14.203 1 96.44 88 VAL B N 1
ATOM 1778 C CA . VAL B 1 88 ? 5.367 -6.117 -14.352 1 96.44 88 VAL B CA 1
ATOM 1779 C C . VAL B 1 88 ? 4.164 -5.273 -13.938 1 96.44 88 VAL B C 1
ATOM 1781 O O . VAL B 1 88 ? 4.281 -4.398 -13.078 1 96.44 88 VAL B O 1
ATOM 1784 N N . LYS B 1 89 ? 3.129 -5.504 -14.602 1 97.06 89 LYS B N 1
ATOM 1785 C CA . LYS B 1 89 ? 1.802 -5.012 -14.25 1 97.06 89 LYS B CA 1
ATOM 1786 C C . LYS B 1 89 ? 0.804 -6.156 -14.125 1 97.06 89 LYS B C 1
ATOM 1788 O O . LYS B 1 89 ? 0.547 -6.879 -15.086 1 97.06 89 LYS B O 1
ATOM 1793 N N . ILE B 1 90 ? 0.263 -6.375 -12.945 1 97.12 90 ILE B N 1
ATOM 1794 C CA . ILE B 1 90 ? -0.69 -7.449 -12.688 1 97.12 90 ILE B CA 1
ATOM 1795 C C . ILE B 1 90 ? -2.023 -6.855 -12.234 1 97.12 90 ILE B C 1
ATOM 1797 O O . ILE B 1 90 ? -2.062 -5.984 -11.359 1 97.12 90 ILE B O 1
ATOM 1801 N N . VAL B 1 91 ? -3.061 -7.297 -12.867 1 98 91 VAL B N 1
ATOM 1802 C CA . VAL B 1 91 ? -4.395 -6.836 -12.492 1 98 91 VAL B CA 1
ATOM 1803 C C . VAL B 1 91 ? -5.199 -8 -11.922 1 98 91 VAL B C 1
ATOM 1805 O O . VAL B 1 91 ? -5.367 -9.031 -12.578 1 98 91 VAL B O 1
ATOM 1808 N N . LEU B 1 92 ? -5.648 -7.859 -10.68 1 98 92 LEU B N 1
ATOM 1809 C CA . LEU B 1 92 ? -6.523 -8.836 -10.031 1 98 92 LEU B CA 1
ATOM 1810 C C . LEU B 1 92 ? -7.973 -8.352 -10.047 1 98 92 LEU B C 1
ATOM 1812 O O . LEU B 1 92 ? -8.273 -7.27 -9.539 1 98 92 LEU B O 1
ATOM 1816 N N . LYS B 1 93 ? -8.797 -9.125 -10.578 1 97.62 93 LYS B N 1
ATOM 1817 C CA . LYS B 1 93 ? -10.219 -8.805 -10.672 1 97.62 93 LYS B CA 1
ATOM 1818 C C . LYS B 1 93 ? -11.039 -9.719 -9.766 1 97.62 93 LYS B C 1
ATOM 1820 O O . LYS B 1 93 ? -10.891 -10.945 -9.812 1 97.62 93 LYS B O 1
ATOM 1825 N N . LEU B 1 94 ? -11.875 -9.125 -9.023 1 96.69 94 LEU B N 1
ATOM 1826 C CA . LEU B 1 94 ? -12.789 -9.875 -8.172 1 96.69 94 LEU B CA 1
ATOM 1827 C C . LEU B 1 94 ? -14.156 -10 -8.828 1 96.69 94 LEU B C 1
ATOM 1829 O O . LEU B 1 94 ? -14.828 -8.992 -9.086 1 96.69 94 LEU B O 1
ATOM 1833 N N . THR B 1 95 ? -14.555 -11.188 -9.047 1 93.62 95 THR B N 1
ATOM 1834 C CA . THR B 1 95 ? -15.852 -11.375 -9.703 1 93.62 95 THR B CA 1
ATOM 1835 C C . THR B 1 95 ? -16.859 -11.977 -8.742 1 93.62 95 THR B C 1
ATOM 1837 O O . THR B 1 95 ? -18.047 -12.109 -9.07 1 93.62 95 THR B O 1
ATOM 1840 N N . GLY B 1 96 ? -16.516 -12.219 -7.594 1 90.56 96 GLY B N 1
ATOM 1841 C CA . GLY B 1 96 ? -17.375 -12.867 -6.609 1 90.56 96 GLY B CA 1
ATOM 1842 C C . GLY B 1 96 ? -17.109 -14.359 -6.48 1 90.56 96 GLY B C 1
ATOM 1843 O O . GLY B 1 96 ? -16.625 -14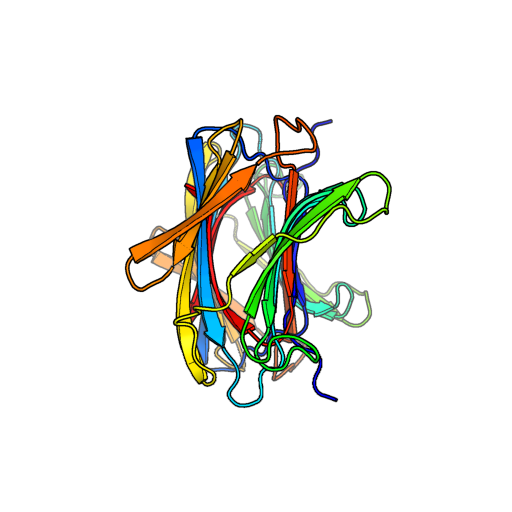.82 -5.445 1 90.56 96 GLY B O 1
ATOM 1844 N N . ASP B 1 97 ? -17.219 -15.117 -7.551 1 94.12 97 ASP B N 1
ATOM 1845 C CA . ASP B 1 97 ? -17.047 -16.562 -7.523 1 94.12 97 ASP B CA 1
ATOM 1846 C C . ASP B 1 97 ? -15.633 -16.953 -7.918 1 94.12 97 ASP B C 1
ATOM 1848 O O . ASP B 1 97 ? -15.156 -18.031 -7.559 1 94.12 97 ASP B O 1
ATOM 1852 N N . VAL B 1 98 ? -15.062 -16.047 -8.695 1 96.31 98 VAL B N 1
ATOM 1853 C CA . VAL B 1 98 ? -13.734 -16.344 -9.227 1 96.31 98 VAL B CA 1
ATOM 1854 C C . VAL B 1 98 ? -12.844 -15.102 -9.109 1 96.31 98 VAL B C 1
ATOM 1856 O O . VAL B 1 98 ? -13.328 -13.969 -9.117 1 96.31 98 VAL B O 1
ATOM 1859 N N . PHE B 1 99 ? -11.562 -15.375 -8.898 1 97.38 99 PHE B N 1
ATOM 1860 C CA . PHE B 1 99 ? -10.555 -14.336 -9.086 1 97.38 99 PHE B CA 1
ATOM 1861 C C . PHE B 1 99 ? -9.922 -14.438 -10.461 1 97.38 99 PHE B C 1
ATOM 1863 O O . PHE B 1 99 ? -9.531 -15.523 -10.898 1 97.38 99 PHE B O 1
ATOM 1870 N N . GLU B 1 100 ? -9.906 -13.359 -11.109 1 97.69 100 GLU B N 1
ATOM 1871 C CA . GLU B 1 100 ? -9.188 -13.305 -12.375 1 97.69 100 GLU B CA 1
ATOM 1872 C C . GLU B 1 100 ? -7.887 -12.508 -12.234 1 97.69 100 GLU B C 1
ATOM 1874 O O . GLU B 1 100 ? -7.898 -11.367 -11.773 1 97.69 100 GLU B O 1
ATOM 1879 N N . VAL B 1 101 ? -6.777 -13.141 -12.555 1 97.19 101 VAL B N 1
ATOM 1880 C CA . VAL B 1 101 ? -5.473 -12.492 -12.531 1 97.19 101 VAL B CA 1
ATOM 1881 C C . VAL B 1 101 ? -4.984 -12.266 -13.961 1 97.19 101 VAL B C 1
ATOM 1883 O O . VAL B 1 101 ? -4.66 -13.219 -14.672 1 97.19 101 VAL B O 1
ATOM 1886 N N . GLU B 1 102 ? -4.945 -11.047 -14.32 1 96.19 102 GLU B N 1
ATOM 1887 C CA . GLU B 1 102 ? -4.484 -10.68 -15.656 1 96.19 102 GLU B CA 1
ATOM 1888 C C . GLU B 1 102 ? -3.004 -10.312 -15.648 1 96.19 102 GLU B C 1
ATOM 1890 O O . GLU B 1 102 ? -2.578 -9.438 -14.898 1 96.19 102 GLU B O 1
ATOM 1895 N N . MET B 1 103 ? -2.268 -10.945 -16.484 1 91.62 103 MET B N 1
ATOM 1896 C CA . MET B 1 103 ? -0.827 -10.734 -16.594 1 91.62 103 MET B CA 1
ATOM 1897 C C . MET B 1 103 ? -0.511 -9.734 -17.703 1 91.62 103 MET B C 1
ATOM 1899 O O . MET B 1 103 ? -1.387 -9.383 -18.5 1 91.62 103 MET B O 1
ATOM 1903 N N . PRO B 1 104 ? 0.737 -9.203 -17.75 1 85.56 104 PRO B N 1
ATOM 1904 C CA . PRO B 1 104 ? 1.112 -8.172 -18.719 1 85.56 104 PRO B CA 1
ATOM 1905 C C . PRO B 1 104 ? 0.852 -8.602 -20.156 1 85.56 104 PRO B C 1
ATOM 1907 O O . PRO B 1 104 ? 0.507 -7.773 -21 1 85.56 104 PRO B O 1
ATOM 1910 N N . ASN B 1 105 ? 0.969 -9.766 -20.5 1 83.19 105 ASN B N 1
ATOM 1911 C CA . ASN B 1 105 ? 0.816 -10.219 -21.875 1 83.19 105 ASN B CA 1
ATOM 1912 C C . ASN B 1 105 ? -0.64 -10.547 -22.203 1 83.19 105 ASN B C 1
ATOM 1914 O O . ASN B 1 105 ? -0.943 -11.031 -23.297 1 83.19 105 ASN B O 1
ATOM 1918 N N . GLY B 1 106 ? -1.479 -10.289 -21.312 1 85.31 106 GLY B N 1
ATOM 1919 C CA . GLY B 1 106 ? -2.895 -10.555 -21.516 1 85.31 106 GLY B CA 1
ATOM 1920 C C . GLY B 1 106 ? -3.314 -11.93 -21.031 1 85.31 106 GLY B C 1
ATOM 1921 O O . GLY B 1 106 ? -4.504 -12.258 -21.016 1 85.31 106 GLY B O 1
ATOM 1922 N N . HIS B 1 107 ? -2.338 -12.742 -20.703 1 90.12 107 HIS B N 1
ATOM 1923 C CA . HIS B 1 107 ? -2.658 -14.039 -20.125 1 90.12 107 HIS B CA 1
ATOM 1924 C C . HIS B 1 107 ? -3.455 -13.891 -18.844 1 90.12 107 HIS B C 1
ATOM 1926 O O . HIS B 1 107 ? -3.125 -13.055 -17.984 1 90.12 107 HIS B O 1
ATOM 1932 N N . GLU B 1 108 ? -4.574 -14.68 -18.75 1 93.56 108 GLU B N 1
ATOM 1933 C CA . GLU B 1 108 ? -5.457 -14.586 -17.594 1 93.56 108 GLU B CA 1
ATOM 1934 C C . GLU B 1 108 ? -5.555 -15.922 -16.859 1 93.56 108 GLU B C 1
ATOM 1936 O O . GLU B 1 108 ? -5.738 -16.969 -17.5 1 93.56 108 GLU B O 1
ATOM 1941 N N . ILE B 1 109 ? -5.402 -15.867 -15.562 1 95 109 ILE B N 1
ATOM 1942 C CA . ILE B 1 109 ? -5.605 -17.031 -14.695 1 95 109 ILE B CA 1
ATOM 1943 C C . ILE B 1 109 ? -6.887 -16.844 -13.883 1 95 109 ILE B C 1
ATOM 1945 O O . ILE B 1 109 ? -7.129 -15.766 -13.336 1 95 109 ILE B O 1
ATOM 1949 N N . LYS B 1 110 ? -7.633 -17.891 -13.906 1 97.19 110 LYS B N 1
ATOM 1950 C CA . LYS B 1 110 ? -8.836 -17.875 -13.086 1 97.19 110 LYS B CA 1
ATOM 1951 C C . LYS B 1 110 ? -8.703 -18.828 -11.898 1 97.19 110 LYS B C 1
ATOM 1953 O O . LYS B 1 110 ? -8.188 -19.938 -12.039 1 97.19 110 LYS B O 1
ATOM 1958 N N . PHE B 1 111 ? -9.078 -18.359 -10.773 1 97.62 111 PHE B N 1
ATOM 1959 C CA . PHE B 1 111 ? -9.023 -19.156 -9.555 1 97.62 111 PHE B CA 1
ATOM 1960 C C . PHE B 1 111 ? -10.336 -19.047 -8.781 1 97.62 111 PHE B C 1
ATOM 1962 O O . PHE B 1 111 ? -10.805 -17.953 -8.484 1 97.62 111 PHE B O 1
ATOM 1969 N N . LEU B 1 112 ? -10.867 -20.188 -8.461 1 97.25 112 LEU B N 1
ATOM 1970 C CA . LEU B 1 112 ? -12.141 -20.219 -7.75 1 97.25 112 LEU B CA 1
ATOM 1971 C C . LEU B 1 112 ? -12 -19.641 -6.348 1 97.25 112 LEU B C 1
ATOM 1973 O O . LEU B 1 112 ? -11.023 -19.922 -5.648 1 97.25 112 LEU B O 1
ATOM 1977 N N . ASN B 1 113 ? -12.922 -18.797 -5.973 1 96.88 113 ASN B N 1
ATOM 1978 C CA . ASN B 1 113 ? -13 -18.344 -4.59 1 96.88 113 ASN B CA 1
ATOM 1979 C C . ASN B 1 113 ? -13.523 -19.438 -3.666 1 96.88 113 ASN B C 1
ATOM 1981 O O . ASN B 1 113 ? -14.727 -19.516 -3.396 1 96.88 113 ASN B O 1
ATOM 1985 N N . ARG B 1 114 ? -12.656 -20.141 -3.086 1 96.19 114 ARG B N 1
ATOM 1986 C CA . ARG B 1 114 ? -13 -21.312 -2.287 1 96.19 114 ARG B CA 1
ATOM 1987 C C . ARG B 1 114 ? -13.539 -20.906 -0.921 1 96.19 114 ARG B C 1
ATOM 1989 O O . ARG B 1 114 ? -14.164 -21.703 -0.225 1 96.19 114 ARG B O 1
ATOM 1996 N N . THR B 1 115 ? -13.266 -19.719 -0.435 1 90.81 115 THR B N 1
ATOM 1997 C CA . THR B 1 115 ? -13.57 -19.266 0.919 1 90.81 115 THR B CA 1
ATOM 1998 C C . THR B 1 115 ? -14.969 -18.672 0.989 1 90.81 115 THR B C 1
ATOM 2000 O O . THR B 1 115 ? -15.516 -18.484 2.076 1 90.81 115 THR B O 1
ATOM 2003 N N . VAL B 1 116 ? -15.57 -18.406 -0.068 1 80.31 116 VAL B N 1
ATOM 2004 C CA . VAL B 1 116 ? -16.875 -17.766 -0.208 1 80.31 116 VAL B CA 1
ATOM 2005 C C . VAL B 1 116 ? -16.859 -16.375 0.421 1 80.31 116 VAL B C 1
ATOM 2007 O O . VAL B 1 116 ? -17.891 -15.867 0.851 1 80.31 116 VAL B O 1
ATOM 2010 N N . LEU B 1 117 ? -15.742 -15.875 0.738 1 86.5 117 LEU B N 1
ATOM 2011 C CA . LEU B 1 117 ? -15.648 -14.5 1.215 1 86.5 117 LEU B CA 1
ATOM 2012 C C . LEU B 1 117 ? -16.25 -13.531 0.204 1 86.5 117 LEU B C 1
ATOM 2014 O O . LEU B 1 117 ? -15.906 -13.562 -0.979 1 86.5 117 LEU B O 1
ATOM 2018 N N . ASP B 1 118 ? -17.094 -12.672 0.704 1 91.06 118 ASP B N 1
ATOM 2019 C CA . ASP B 1 118 ? -17.75 -11.688 -0.167 1 91.06 118 ASP B CA 1
ATOM 2020 C C . ASP B 1 118 ? -16.984 -10.367 -0.175 1 91.06 118 ASP B C 1
ATOM 2022 O O . ASP B 1 118 ? -17.141 -9.555 -1.083 1 91.06 118 ASP B O 1
ATOM 2026 N N . VAL B 1 119 ? -16.359 -10.18 0.856 1 95.94 119 VAL B N 1
ATOM 2027 C CA . VAL B 1 119 ? -15.617 -8.922 1.002 1 95.94 119 VAL B CA 1
ATOM 2028 C C . VAL B 1 119 ? -14.164 -9.211 1.37 1 95.94 119 VAL B C 1
ATOM 2030 O O . VAL B 1 119 ? -13.898 -10.023 2.262 1 95.94 119 VAL B O 1
ATOM 2033 N N . ILE B 1 120 ? -13.25 -8.672 0.621 1 97.44 120 ILE B N 1
ATOM 2034 C CA . ILE B 1 120 ? -11.828 -8.734 0.943 1 97.44 120 ILE B CA 1
ATOM 2035 C C . ILE B 1 120 ? -11.445 -7.531 1.804 1 97.44 120 ILE B C 1
ATOM 2037 O O . ILE B 1 120 ? -11.742 -6.387 1.453 1 97.44 120 ILE B O 1
ATOM 2041 N N . THR B 1 121 ? -10.828 -7.766 2.938 1 97.69 121 THR B N 1
ATOM 2042 C CA . THR B 1 121 ? -10.5 -6.668 3.84 1 97.69 121 THR B CA 1
ATOM 2043 C C . THR B 1 121 ? -8.992 -6.602 4.082 1 97.69 121 THR B C 1
ATOM 2045 O O . THR B 1 121 ? -8.516 -5.715 4.789 1 97.69 121 THR B O 1
ATOM 2048 N N . TYR B 1 122 ? -8.289 -7.496 3.506 1 98.5 122 TYR B N 1
ATOM 2049 C CA . TYR B 1 122 ? -6.852 -7.625 3.727 1 98.5 122 TYR B CA 1
ATOM 2050 C C . TYR B 1 122 ? -6.117 -7.891 2.416 1 98.5 122 TYR B C 1
ATOM 2052 O O . TYR B 1 122 ? -6.488 -8.789 1.663 1 98.5 122 TYR B O 1
ATOM 2060 N N . VAL B 1 123 ? -5.086 -7.121 2.104 1 98.62 123 VAL B N 1
ATOM 2061 C CA . VAL B 1 123 ? -4.219 -7.305 0.947 1 98.62 123 VAL B CA 1
ATOM 2062 C C . VAL B 1 123 ? -2.756 -7.273 1.389 1 98.62 123 VAL B C 1
ATOM 2064 O O . VAL B 1 123 ? -2.361 -6.414 2.184 1 98.62 123 VAL B O 1
ATOM 2067 N N . ARG B 1 124 ? -1.964 -8.164 0.858 1 98.75 124 ARG B N 1
ATOM 2068 C CA . ARG B 1 124 ? -0.531 -8.141 1.137 1 98.75 124 ARG B CA 1
ATOM 2069 C C . ARG B 1 124 ? 0.275 -8.469 -0.116 1 98.75 124 ARG B C 1
ATOM 2071 O O . ARG B 1 124 ? -0.073 -9.391 -0.859 1 98.75 124 ARG B O 1
ATOM 2078 N N . VAL B 1 125 ? 1.196 -7.746 -0.408 1 98.69 125 VAL B N 1
ATOM 2079 C CA . VAL B 1 125 ? 2.195 -8.023 -1.435 1 98.69 125 VAL B CA 1
ATOM 2080 C C . VAL B 1 125 ? 3.568 -8.188 -0.788 1 98.69 125 VAL B C 1
ATOM 2082 O O . VAL B 1 125 ? 4.012 -7.324 -0.025 1 98.69 125 VAL B O 1
ATOM 2085 N N . ARG B 1 126 ? 4.242 -9.273 -1.055 1 98.12 126 ARG B N 1
ATOM 2086 C CA . ARG B 1 126 ? 5.562 -9.492 -0.472 1 98.12 126 ARG B CA 1
ATOM 2087 C C . ARG B 1 126 ? 6.418 -10.383 -1.368 1 98.12 126 ARG B C 1
ATOM 2089 O O . ARG B 1 126 ? 5.906 -11.008 -2.297 1 98.12 126 ARG B O 1
ATOM 2096 N N . GLY B 1 127 ? 7.672 -10.445 -1.01 1 98.19 127 GLY B N 1
ATOM 2097 C CA . GLY B 1 127 ? 8.617 -11.234 -1.795 1 98.19 127 GLY B CA 1
ATOM 2098 C C . GLY B 1 127 ? 9.547 -10.375 -2.637 1 98.19 127 GLY B C 1
ATOM 2099 O O . GLY B 1 127 ? 9.852 -9.242 -2.273 1 98.19 127 GLY B O 1
ATOM 2100 N N . ASP B 1 128 ? 10.039 -10.977 -3.73 1 98.19 128 ASP B N 1
ATOM 2101 C CA . ASP B 1 128 ? 11.117 -10.383 -4.508 1 98.19 128 ASP B CA 1
ATOM 2102 C C . ASP B 1 128 ? 10.57 -9.484 -5.617 1 98.19 128 ASP B C 1
ATOM 2104 O O . ASP B 1 128 ? 10.898 -9.672 -6.789 1 98.19 128 ASP B O 1
ATOM 2108 N N . LEU B 1 129 ? 9.805 -8.594 -5.234 1 97.88 129 LEU B N 1
ATOM 2109 C CA . LEU B 1 129 ? 9.18 -7.598 -6.09 1 97.88 129 LEU B CA 1
ATOM 2110 C C . LEU B 1 129 ? 9.32 -6.199 -5.492 1 97.88 129 LEU B C 1
ATOM 2112 O O . LEU B 1 129 ? 8.945 -5.977 -4.34 1 97.88 129 LEU B O 1
ATOM 2116 N N . LYS B 1 130 ? 9.945 -5.297 -6.148 1 96.94 130 LYS B N 1
ATOM 2117 C CA . LYS B 1 130 ? 9.945 -3.889 -5.766 1 96.94 130 LYS B CA 1
ATOM 2118 C C . LYS B 1 130 ? 8.695 -3.18 -6.277 1 96.94 130 LYS B C 1
ATOM 2120 O O . LYS B 1 130 ? 8.617 -2.828 -7.457 1 96.94 130 LYS B O 1
ATOM 2125 N N . LEU B 1 131 ? 7.801 -2.961 -5.41 1 97.31 131 LEU B N 1
ATOM 2126 C CA . LEU B 1 131 ? 6.523 -2.363 -5.781 1 97.31 131 LEU B CA 1
ATOM 2127 C C . LEU B 1 131 ? 6.695 -0.894 -6.148 1 97.31 131 LEU B C 1
ATOM 2129 O O . LEU B 1 131 ? 7.387 -0.151 -5.449 1 97.31 131 LEU B O 1
ATOM 2133 N N . THR B 1 132 ? 6.113 -0.459 -7.242 1 97.38 132 THR B N 1
ATOM 2134 C CA . THR B 1 132 ? 6.207 0.937 -7.66 1 97.38 132 THR B CA 1
ATOM 2135 C C . THR B 1 132 ? 4.832 1.597 -7.656 1 97.38 132 THR B C 1
ATOM 2137 O O . THR B 1 132 ? 4.727 2.82 -7.543 1 97.38 132 THR B O 1
ATOM 2140 N N . ALA B 1 133 ? 3.807 0.805 -7.801 1 97.88 133 ALA B N 1
ATOM 2141 C CA . ALA B 1 133 ? 2.469 1.391 -7.797 1 97.88 133 ALA B CA 1
ATOM 2142 C C . ALA B 1 133 ? 1.424 0.368 -7.359 1 97.88 133 ALA B C 1
ATOM 2144 O O . ALA B 1 133 ? 1.579 -0.831 -7.602 1 97.88 133 ALA B O 1
ATOM 2145 N N . PHE B 1 134 ? 0.504 0.816 -6.738 1 97.69 134 PHE B N 1
ATOM 2146 C CA . PHE B 1 134 ? -0.683 0.079 -6.32 1 97.69 134 PHE B CA 1
ATOM 2147 C C . PHE B 1 134 ? -1.943 0.903 -6.559 1 97.69 134 PHE B C 1
ATOM 2149 O O . PHE B 1 134 ? -1.972 2.102 -6.266 1 97.69 134 PHE B O 1
ATOM 2156 N N . LYS B 1 135 ? -2.973 0.298 -7.188 1 98 135 LYS B N 1
ATOM 2157 C CA . LYS B 1 135 ? -4.215 1.016 -7.461 1 98 135 LYS B CA 1
ATOM 2158 C C . LYS B 1 135 ? -5.43 0.115 -7.254 1 98 135 LYS B C 1
ATOM 2160 O O . LYS B 1 135 ? -5.414 -1.055 -7.645 1 98 135 LYS B O 1
ATOM 2165 N N . ILE B 1 136 ? -6.453 0.657 -6.703 1 97 136 ILE B N 1
ATOM 2166 C CA . ILE B 1 136 ? -7.73 -0.027 -6.516 1 97 136 ILE B CA 1
ATOM 2167 C C . ILE B 1 136 ? -8.805 0.649 -7.359 1 97 136 ILE B C 1
ATOM 2169 O O . ILE B 1 136 ? -8.93 1.876 -7.352 1 97 136 ILE B O 1
ATOM 2173 N N . TYR B 1 137 ? -9.531 -0.163 -8.094 1 92.12 137 TYR B N 1
ATOM 2174 C CA . TYR B 1 137 ? -10.609 0.33 -8.953 1 92.12 137 TYR B CA 1
ATOM 2175 C C . TYR B 1 137 ? -11.914 -0.386 -8.641 1 92.12 137 TYR B C 1
ATOM 2177 O O . TYR B 1 137 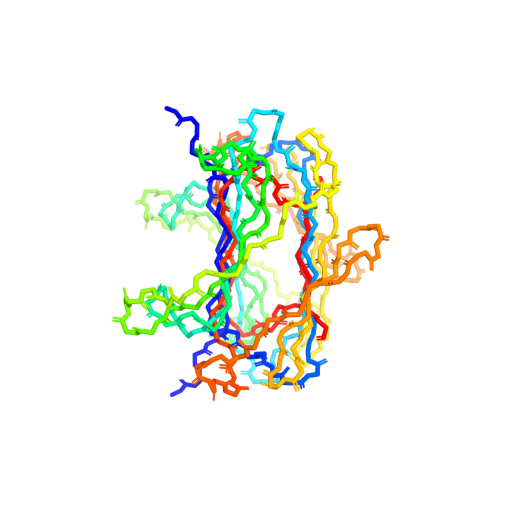? -11.914 -1.538 -8.203 1 92.12 137 TYR B O 1
#

Secondary structure (DSSP, 8-state):
--PPPEEEEEEEEE-TT-EEEEEEEE-TT--BEEEEEEEETTEEEEEEEEEEEETTTEEEEEEEEEETTEE-PPEEE------TT-EEEEEEEE-SSEEEEE-TTS-EEEEE-TT--S-EEEEEEEESEEEEEEEE-/--PPPEEEEEEEEE-TT-EEEEEEEE-TT--BEEEEEEEETTEEEEEEEEEEEETTTEEEEEEEEEETTEE-PPEEE------TT-EEEEEEEE-SSEEEEE-TTS-EEEEE-TT--S-EEEEEEEESEEEEEEEE-

pLDDT: mean 95.43, std 6.26, range [47.59, 98.75]

InterPro domains:
  IPR001079 Galectin, carbohydrate recognition domain [PF00337] (11-135)
  IPR001079 Galectin, carbohydrate recognition domain [PS51304] (6-137)
  IPR001079 Galectin, carbohydrate recognition domain [SM00276] (5-137)
  IPR001079 Galectin, carbohydrate recognition domain [SM00908] (10-136)
  IPR001079 Galectin, carbohydrate recognition domain [cd00070] (14-135)
  IPR013320 Concanavalin A-like lectin/glucanase domain superfamily [SSF49899] (8-136)
  IPR044156 Galectin-like [PTHR11346] (13-135)